Protein 7NBI (pdb70)

Foldseek 3Di:
DADQDQQADPCLVVLLVVLLVVVPDKDKDKFWDFFDPDLQLVLLVLLVRLLVVLVVVCVVGDPVNVVSSVSNNSRRVVSVVDQADDADPPIDIDIDIVNVSSVSNVSSCVSCRVPRRPDDNNVSSYIHGHD/DFCAPHFLADQDQLADPCLVVLLVVLLVPPPDFDKDKFWDFFDPDLQLVLLVLLVRLLVVLVVVCVPGDDVNNVSSVSNNSRRVSSVRYQQDDADPPIDMDMDTVSVSSVSNVVSCVSCRVPRNPDGCNVSSYIHGHD

InterPro domains:
  IPR004213 Flt3 ligand [PF02947] (29-159)
  IPR004213 Flt3 ligand [PTHR11032] (1-228)
  IPR009079 Four-helical cytokine-like, core [G3DSA:1.20.1250.10] (27-160)
  IPR009079 Four-helical cytokine-like, core [SSF47266] (27-160)

Nearest PDB structures (foldseek):
  7zv9-assembly5_I  TM=9.734E-01  e=4.617E-20  Homo sapiens
  3qs7-assembly1_A  TM=9.589E-01  e=4.361E-20  Homo sapiens
  1ete-assembly1_A  TM=9.484E-01  e=4.617E-20  Homo sapiens
  7qdp-assembly1_A  TM=9.410E-01  e=1.220E-19  Homo sapiens
  2z3q-assembly1_A  TM=5.182E-01  e=3.185E-01  Homo sapiens

Secondary structure (DSSP, 8-state):
---SS-SS-TTHHHHHHHHHHH-SS---EEEESSB---SHHHHHHHHHHHHHHHHHHHHHS-GGGHHHHHHHHHHHGGGGGS-PPPPPTT--EEEE-HHHHHHHHHHHHHHHTTTTTT---GGGSS--B--/--BSSS-S--SS-SS-TTHHHHHHHHHHH-SS--EEEEESSB---HHHHHHHHHHHHHHHHHHHHHHS-GGGHHHHHHHHHHHGGGGGB-PPPPPTT--EEEEEHHHHHHHHHHHHHHHTTTTTTS--GGGSS--B--

Structure (mmCIF, N/CA/C/O backbone):
data_7NBI
#
_entry.id   7NBI
#
_cell.length_a   28.300
_cell.length_b   43.490
_cell.length_c   46.360
_cell.angle_alpha   82.820
_cell.angle_beta   85.410
_cell.angle_gamma   85.100
#
_symmetry.space_group_name_H-M   'P 1'
#
loop_
_entity.id
_entity.type
_entity.pdbx_description
1 polymer 'Fms-related tyrosine kinase 3 ligand'
2 non-polymer 'SULFATE ION'
3 water water
#
loop_
_atom_site.group_PDB
_atom_site.id
_atom_site.type_symbol
_atom_site.label_atom_id
_atom_site.label_alt_id
_atom_site.label_comp_id
_atom_site.label_asym_id
_atom_site.label_entity_id
_atom_site.label_seq_id
_atom_site.pdbx_PDB_ins_code
_atom_site.Cartn_x
_atom_site.Cartn_y
_atom_site.Cartn_z
_atom_site.occupancy
_atom_site.B_iso_or_equiv
_atom_site.auth_seq_id
_atom_site.auth_comp_id
_atom_site.auth_asym_id
_atom_site.auth_atom_id
_atom_site.pdbx_PDB_model_num
ATOM 1 N N . CYS A 1 8 ? -6.74713 52.14867 75.83315 1.000 25.37748 4 CYS A N 1
ATOM 2 C CA . CYS A 1 8 ? -7.68252 51.99096 74.68087 1.000 28.97799 4 CYS A CA 1
ATOM 3 C C . CYS A 1 8 ? -9.06983 52.45086 75.09468 1.000 29.48712 4 CYS A C 1
ATOM 4 O O . CYS A 1 8 ? -9.86090 51.66000 75.54539 1.000 27.36638 4 CYS A O 1
ATOM 10 N N . SER A 1 9 ? -9.32884 53.75248 74.97282 1.000 26.18291 5 SER A N 1
ATOM 11 C CA . SER A 1 9 ? -10.59766 54.32682 75.38205 1.000 25.58789 5 SER A CA 1
ATOM 12 C C . SER A 1 9 ? -10.86122 55.56804 74.54336 1.000 36.36573 5 SER A C 1
ATOM 13 O O . SER A 1 9 ? -9.93684 56.15408 73.97382 1.000 34.50501 5 SER A O 1
ATOM 21 N N . PHE A 1 10 ? -12.12329 55.996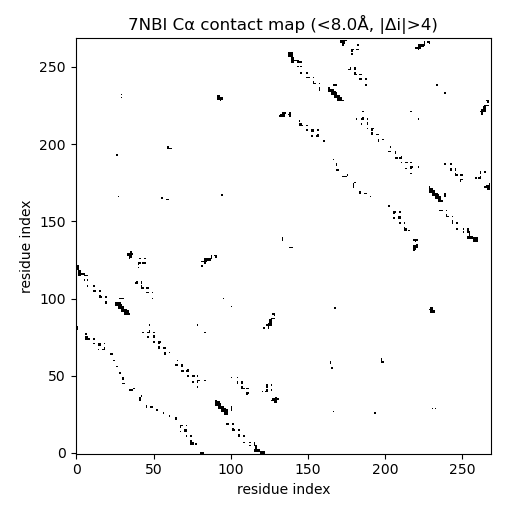07 74.51109 1.000 27.89703 6 PHE A N 1
ATOM 22 C CA . PHE A 1 10 ? -12.55794 57.00707 73.55776 1.000 31.73159 6 PHE A CA 1
ATOM 23 C C . PHE A 1 10 ? -13.33619 58.08516 74.28104 1.000 32.26659 6 PHE A C 1
ATOM 24 O O . PHE A 1 10 ? -14.20118 57.78137 75.11069 1.000 29.88068 6 PHE A O 1
ATOM 41 N N . GLN A 1 11 ? -12.99086 59.34506 73.99268 1.000 45.02534 7 GLN A N 1
ATOM 42 C CA . GLN A 1 11 ? -13.66522 60.48070 74.61641 1.000 46.31025 7 GLN A CA 1
ATOM 43 C C . GLN A 1 11 ? -14.98857 60.80687 73.93495 1.000 38.66833 7 GLN A C 1
ATOM 44 O O . GLN A 1 11 ? -15.92606 61.25928 74.59886 1.000 34.69143 7 GLN A O 1
ATOM 58 N N . HIS A 1 12 ? -15.06333 60.62925 72.61841 1.000 43.45348 8 HIS A N 1
ATOM 59 C CA . HIS A 1 12 ? -16.27715 60.81347 71.83346 1.000 45.16414 8 HIS A CA 1
ATOM 60 C C . HIS A 1 12 ? -16.58279 59.48479 71.16086 1.000 38.75929 8 HIS A C 1
ATOM 61 O O . HIS A 1 12 ? -15.66121 58.75199 70.80027 1.000 30.34721 8 HIS A O 1
ATOM 75 N N . SER A 1 13 ? -17.86514 59.19087 70.94834 1.000 35.05635 9 SER A N 1
ATOM 76 C CA . SER A 1 13 ? -18.23900 57.88521 70.38726 1.000 30.98837 9 SER A CA 1
ATOM 77 C C . SER A 1 13 ? -17.72476 57.77631 68.95823 1.000 30.87547 9 SER A C 1
ATOM 78 O O . SER A 1 13 ? -18.05974 58.62023 68.11495 1.000 31.24357 9 SER A O 1
ATOM 86 N N . PRO A 1 14 ? -16.91240 56.76913 68.64117 1.000 24.30695 10 PRO A N 1
ATOM 87 C CA . PRO A 1 14 ? -16.46808 56.57047 67.25677 1.000 22.41678 10 PRO A CA 1
ATOM 88 C C . PRO A 1 14 ? -17.44844 55.82772 66.37334 1.000 21.01339 10 PRO A C 1
ATOM 89 O O . PRO A 1 14 ? -17.16184 55.66570 65.18111 1.000 25.33029 10 PRO A O 1
ATOM 100 N N . ILE A 1 15 ? -18.59862 55.43108 66.89961 1.000 21.97263 11 ILE A N 1
ATOM 101 C CA . ILE A 1 15 ? -19.61711 54.69897 66.15087 1.000 24.17804 11 ILE A CA 1
ATOM 102 C C . ILE A 1 15 ? -20.81706 55.61132 65.95766 1.000 20.24468 11 ILE A C 1
ATOM 103 O O . ILE A 1 15 ? -21.42924 56.03195 66.94495 1.000 28.60096 11 ILE A O 1
ATOM 119 N N . SER A 1 16 ? -21.15257 55.90936 64.69922 1.000 25.59587 12 SER A N 1
ATOM 120 C CA . SER A 1 16 ? -22.25841 56.81471 64.41694 1.000 26.46623 12 SER A CA 1
ATOM 121 C C . SER A 1 16 ? -23.58951 56.06762 64.45866 1.000 35.22789 12 SER A C 1
ATOM 122 O O . SER A 1 16 ? -23.65045 54.83441 64.40225 1.000 33.00993 12 SER A O 1
ATOM 130 N N . SER A 1 17 ? -24.67155 56.84824 64.55318 1.000 32.25844 13 SER A N 1
ATOM 131 C CA . SER A 1 17 ? -26.00412 56.27901 64.76034 1.000 29.28239 13 SER A CA 1
ATOM 132 C C . SER A 1 17 ? -26.41845 55.36400 63.61422 1.000 20.15072 13 SER A C 1
ATOM 133 O O . SER A 1 17 ? -27.20233 54.43640 63.81076 1.000 37.02550 13 SER A O 1
ATOM 141 N N . ASP A 1 18 ? -25.89975 55.58959 62.42700 1.000 24.09548 14 ASP A N 1
ATOM 142 C CA . ASP A 1 18 ? -26.42756 54.96451 61.22385 1.000 29.02474 14 ASP A CA 1
ATOM 143 C C . ASP A 1 18 ? -25.49685 53.88650 60.67251 1.000 20.97415 14 ASP A C 1
ATOM 144 O O . ASP A 1 18 ? -25.52934 53.58869 59.46804 1.000 19.25602 14 ASP A O 1
ATOM 153 N N . PHE A 1 19 ? -24.67705 53.27320 61.54327 1.000 18.93351 15 PHE A N 1
ATOM 154 C CA . PHE A 1 19 ? -23.77003 52.22212 61.07066 1.000 14.27699 15 PHE A CA 1
ATOM 155 C C . PHE A 1 19 ? -24.51245 51.12375 60.32900 1.000 13.04658 15 PHE A C 1
ATOM 156 O O . PHE A 1 19 ? -23.99027 50.55874 59.35755 1.000 13.10070 15 PHE A O 1
ATOM 173 N N . ALA A 1 20 ? -25.69943 50.73930 60.81923 1.000 14.25057 16 ALA A N 1
ATOM 174 C CA . ALA A 1 20 ? -26.38405 49.60740 60.21945 1.000 15.52144 16 ALA A CA 1
ATOM 175 C C . ALA A 1 20 ? -26.83935 49.88872 58.79321 1.000 15.84000 16 ALA A C 1
ATOM 176 O O . ALA A 1 20 ? -26.69550 49.01841 57.93509 1.000 13.19300 16 ALA A O 1
ATOM 183 N N . VAL A 1 21 ? -27.31363 51.10088 58.50504 1.000 14.11762 17 VAL A N 1
ATOM 184 C CA . VAL A 1 21 ? -27.64764 51.47161 57.12633 1.000 12.58070 17 VAL A CA 1
ATOM 185 C C . VAL A 1 21 ? -26.41497 51.48169 56.22251 1.000 15.63809 17 VAL A C 1
ATOM 186 O O . VAL A 1 21 ? -26.50104 51.05831 55.06873 1.000 13.96142 17 VAL A O 1
ATOM 199 N N . LYS A 1 22 ? -25.25439 51.92971 56.71672 1.000 14.80441 18 LYS A N 1
ATOM 200 C CA . LYS A 1 22 ? -24.04583 51.94151 55.89254 1.000 14.13923 18 LYS A CA 1
ATOM 201 C C . LYS A 1 22 ? -23.57666 50.54289 55.56600 1.000 12.19933 18 LYS A C 1
ATOM 202 O O . LYS A 1 22 ? -23.15130 50.28294 54.44804 1.000 13.85456 18 LYS A O 1
ATOM 221 N N . ILE A 1 23 ? -23.58858 49.63966 56.55018 1.000 11.83883 19 ILE A N 1
ATOM 222 C CA . ILE A 1 23 ? -23.21065 48.26361 56.28518 1.000 10.72109 19 ILE A CA 1
ATOM 223 C C . ILE A 1 23 ? -24.18731 47.58754 55.32686 1.000 11.76915 19 ILE A C 1
ATOM 224 O O . ILE A 1 23 ? -23.77319 46.83054 54.44609 1.000 11.85883 19 ILE A O 1
ATOM 240 N N . ARG A 1 24 ? -25.50266 47.77587 55.52527 1.000 12.59153 20 ARG A N 1
ATOM 241 C CA . ARG A 1 24 ? -26.50587 47.19372 54.63608 1.000 16.60584 20 ARG A CA 1
ATOM 242 C C . ARG A 1 24 ? -26.30660 47.66281 53.20589 1.000 13.78731 20 ARG A C 1
ATOM 243 O O . ARG A 1 24 ? -26.47531 46.89502 52.24658 1.000 16.53050 20 ARG A O 1
ATOM 264 N N . GLU A 1 25 ? -25.96144 48.93495 53.03526 1.000 12.69239 21 GLU A N 1
ATOM 265 C CA . GLU A 1 25 ? -25.79736 49.43780 51.67503 1.000 15.20957 21 GLU A CA 1
ATOM 266 C C . GLU A 1 25 ? -24.65432 48.71459 50.97116 1.000 11.27942 21 GLU A C 1
ATOM 267 O O . GLU A 1 25 ? -24.79137 48.28915 49.81009 1.000 15.95415 21 GLU A O 1
ATOM 279 N N . LEU A 1 26 ? -23.52067 48.55592 51.66776 1.000 12.84092 22 LEU A N 1
ATOM 280 C CA . LEU A 1 26 ? -22.39088 47.83769 51.09293 1.000 9.25807 22 LEU A CA 1
ATOM 281 C C . LEU A 1 26 ? -22.78377 46.39714 50.77369 1.000 12.40102 22 LEU A C 1
ATOM 282 O O . LEU A 1 26 ? -22.46203 45.87077 49.70072 1.000 13.99519 22 LEU A O 1
ATOM 298 N N . SER A 1 27 ? -23.46738 45.73512 51.70382 1.000 11.58160 23 SER A N 1
ATOM 299 C CA . SER A 1 27 ? -23.79417 44.32551 51.49897 1.000 12.99839 23 SER A CA 1
ATOM 300 C C . SER A 1 27 ? -24.68496 44.11339 50.28586 1.000 19.12615 23 SER A C 1
ATOM 301 O O . SER A 1 27 ? -24.49210 43.17285 49.50002 1.000 22.66193 23 SER A O 1
ATOM 309 N N . ASP A 1 28 ? -25.64594 44.99764 50.11152 1.000 13.93829 24 ASP A N 1
ATOM 310 C CA . ASP A 1 28 ? -26.67610 44.81005 49.09875 1.000 19.08965 24 ASP A CA 1
ATOM 311 C C . ASP A 1 28 ? -26.15408 45.11510 47.69942 1.000 21.89510 24 ASP A C 1
ATOM 312 O O . ASP A 1 28 ? -26.59317 44.49714 46.71528 1.000 24.10933 24 ASP A O 1
ATOM 321 N N . TYR A 1 29 ? -25.20686 46.04038 47.58162 1.000 18.11526 25 TYR A N 1
ATOM 322 C CA . TYR A 1 29 ? -24.80114 46.53104 46.26688 1.000 18.90422 25 TYR A CA 1
ATOM 323 C C . TYR A 1 29 ? -23.36875 46.17584 45.92698 1.000 18.24906 25 TYR A C 1
ATOM 324 O O . TYR A 1 29 ? -22.89048 46.55261 44.85215 1.000 21.87262 25 TYR A O 1
ATOM 342 N N . LEU A 1 30 ? -22.75452 45.32354 46.74221 1.000 18.29178 26 LEU A N 1
ATOM 343 C CA . LEU A 1 30 ? -21.45212 44.73325 46.49406 1.000 20.91274 26 LEU A CA 1
ATOM 344 C C . LEU A 1 30 ? -21.42175 44.22686 45.07784 1.000 24.26929 26 LEU A C 1
ATOM 345 O O . LEU A 1 30 ? -22.21704 43.34830 44.72205 1.000 21.73060 26 LEU A O 1
ATOM 361 N N . ASP A 1 31 ? -20.51793 44.78184 44.26573 1.000 23.48582 27 ASP A N 1
ATOM 362 C CA . ASP A 1 31 ? -20.54276 44.48179 42.83931 1.000 26.64989 27 ASP A CA 1
ATOM 363 C C . ASP A 1 31 ? -19.89875 43.14569 42.53580 1.000 38.04117 27 ASP A C 1
ATOM 364 O O . ASP A 1 31 ? -20.24023 42.51061 41.53208 1.000 39.40871 27 ASP A O 1
ATOM 373 N N . GLN A 1 32 ? -18.98680 42.70355 43.39455 1.000 36.26555 28 GLN A N 1
ATOM 374 C CA . GLN A 1 32 ? -18.25967 41.46016 43.18614 1.000 38.90631 28 GLN A CA 1
ATOM 375 C C . GLN A 1 32 ? -17.89944 40.86770 44.54072 1.000 39.35289 28 GLN A C 1
ATOM 376 O O . GLN A 1 32 ? -17.32349 41.55902 45.39122 1.000 36.57110 28 GLN A O 1
ATOM 390 N N . ASP A 1 33 ? -18.26203 39.60598 44.75114 1.000 40.20541 29 ASP A N 1
ATOM 391 C CA . ASP A 1 33 ? -17.88581 38.95002 45.98684 1.000 27.23855 29 ASP A CA 1
ATOM 392 C C . ASP A 1 33 ? -16.44130 38.46463 45.89379 1.000 31.55860 29 ASP A C 1
ATOM 393 O O . ASP A 1 33 ? -15.91275 38.20453 44.82175 1.000 34.48914 29 ASP A O 1
ATOM 402 N N . TYR A 1 34 ? -15.78955 38.41147 47.01054 1.000 28.81429 30 TYR A N 1
ATOM 403 C CA . TYR A 1 34 ? -14.37567 38.04709 47.14299 1.000 19.82393 30 TYR A CA 1
ATOM 404 C C . TYR A 1 34 ? -14.27256 37.29153 48.47308 1.000 18.11881 30 TYR A C 1
ATOM 405 O O . TYR A 1 34 ? -14.77911 37.79355 49.42367 1.000 17.85299 30 TYR A O 1
ATOM 423 N N . PRO A 1 35 ? -13.77636 36.10715 48.61594 1.000 17.56237 31 PRO A N 1
ATOM 424 C CA . PRO A 1 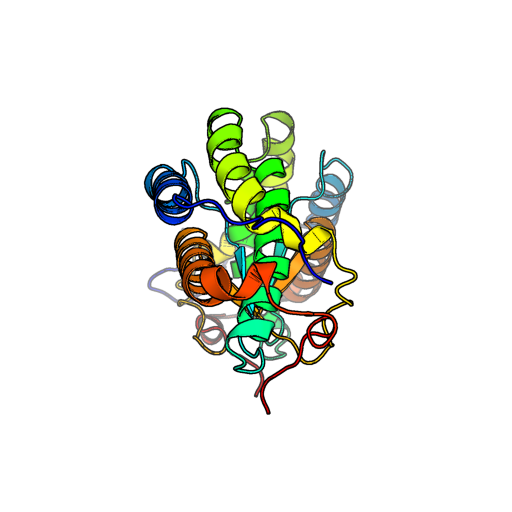35 ? -13.79829 35.38295 49.87408 1.000 15.33151 31 PRO A CA 1
ATOM 425 C C . PRO A 1 35 ? -13.06792 36.13559 50.90866 1.000 13.26288 31 PRO A C 1
ATOM 426 O O . PRO A 1 35 ? -11.98768 36.64776 50.66727 1.000 14.36388 31 PRO A O 1
ATOM 437 N N . VAL A 1 36 ? -13.61133 36.07143 52.13395 1.000 12.84157 32 VAL A N 1
ATOM 438 C CA . VAL A 1 36 ? -12.96692 36.64213 53.30188 1.000 11.01010 32 VAL A CA 1
ATOM 439 C C . VAL A 1 36 ? -12.93493 35.56738 54.40888 1.000 12.82580 32 VAL A C 1
ATOM 440 O O . VAL A 1 36 ? -13.34858 34.40513 54.21509 1.000 11.96974 32 VAL A O 1
ATOM 453 N N . THR A 1 37 ? -12.36872 35.94309 55.57325 1.000 9.66778 33 THR A N 1
ATOM 454 C CA . THR A 1 37 ? -12.35378 35.02845 56.70593 1.000 10.41290 33 THR A CA 1
ATOM 455 C C . THR A 1 37 ? -13.00388 35.69229 57.91071 1.000 11.48414 33 THR A C 1
ATOM 456 O O . THR A 1 37 ? -13.14658 36.90336 57.98013 1.000 12.20967 33 THR A O 1
ATOM 467 N N . VAL A 1 38 ? -13.46459 34.85480 58.82993 1.000 12.80421 34 VAL A N 1
ATOM 468 C CA . VAL A 1 38 ? -13.90612 35.24176 60.16776 1.000 10.34699 34 VAL A CA 1
ATOM 469 C C . VAL A 1 38 ? -13.32049 34.22019 61.12966 1.000 15.04204 34 VAL A C 1
ATOM 470 O O . VAL A 1 38 ? -13.06958 33.07509 60.74800 1.000 12.05309 34 VAL A O 1
ATOM 483 N N . ALA A 1 39 ? -13.10758 34.62256 62.38500 1.000 12.52167 35 ALA A N 1
ATOM 484 C CA . ALA A 1 39 ? -12.53555 33.69851 63.37020 1.000 11.28598 35 ALA A CA 1
ATOM 485 C C . ALA A 1 39 ? -13.58345 32.66535 63.79926 1.000 14.21169 35 ALA A C 1
ATOM 486 O O . ALA A 1 39 ? -14.78634 32.98659 63.96232 1.000 13.34069 35 ALA A O 1
ATOM 493 N N . SER A 1 40 ? -13.11044 31.41030 63.97797 1.000 12.62003 36 SER A N 1
ATOM 494 C CA . SER A 1 40 ? -13.98082 30.29992 64.34487 1.000 12.54709 36 SER A CA 1
ATOM 495 C C . SER A 1 40 ? -13.96797 29.99176 65.82353 1.000 12.10044 36 SER A C 1
ATOM 496 O O . SER A 1 40 ? -14.97538 29.47186 66.33751 1.000 15.25938 36 SER A O 1
ATOM 504 N N . ASN A 1 41 ? -12.91084 30.40047 66.52529 1.000 13.91060 37 ASN A N 1
ATOM 505 C CA . ASN A 1 41 ? -12.77725 30.00302 67.93422 1.000 14.36508 37 ASN A CA 1
ATOM 506 C C . ASN A 1 41 ? -12.33167 31.13866 68.86227 1.000 13.24079 37 ASN A C 1
ATOM 507 O O . ASN A 1 41 ? -11.58971 30.92675 69.83292 1.000 14.42943 37 ASN A O 1
ATOM 518 N N . LEU A 1 42 ? -12.85308 32.33599 68.63727 1.000 13.87805 38 LEU A N 1
ATOM 519 C CA . LEU A 1 42 ? -12.63814 33.40934 69.60830 1.000 14.21890 38 LEU A CA 1
ATOM 520 C C . LEU A 1 42 ? -13.39452 33.12303 70.90583 1.000 14.32217 38 LEU A C 1
ATOM 521 O O . LEU A 1 42 ? -14.50849 32.57872 70.89201 1.000 13.56096 38 LEU A O 1
ATOM 537 N N . GLN A 1 43 ? -12.75866 33.46366 72.03450 1.000 14.80333 39 GLN A N 1
ATOM 538 C CA . GLN A 1 43 ? -13.42508 33.42647 73.32319 1.000 14.82523 39 GLN A CA 1
ATOM 539 C C . GLN A 1 43 ? -14.70202 34.24889 73.27117 1.000 12.44189 39 GLN A C 1
ATOM 540 O O . GLN A 1 43 ? -14.73975 35.30550 72.65721 1.000 13.24093 39 GLN A O 1
ATOM 554 N N . ASP A 1 44 ? -15.76181 33.74153 73.90251 1.000 14.38445 40 ASP A N 1
ATOM 555 C CA . ASP A 1 44 ? -17.08851 34.33505 73.76105 1.000 20.24727 40 ASP A CA 1
ATOM 556 C C . ASP A 1 44 ? -17.31396 35.40650 74.81921 1.000 22.38369 40 ASP A C 1
ATOM 557 O O . ASP A 1 44 ? -18.11226 35.26824 75.73552 1.000 19.94684 40 ASP A O 1
ATOM 566 N N . GLU A 1 45 ? -16.59163 36.50517 74.63932 1.000 15.98171 41 GLU A N 1
ATOM 567 C CA . GLU A 1 45 ? -16.78818 37.72983 75.38737 1.000 16.05459 41 GLU A CA 1
ATOM 568 C C . GLU A 1 45 ? -17.58192 38.64218 74.49870 1.000 14.35769 41 GLU A C 1
ATOM 569 O O . GLU A 1 45 ? -17.27688 38.77414 73.31886 1.000 15.86496 41 GLU A O 1
ATOM 581 N N . GLU A 1 46 ? -18.62757 39.24773 75.04903 1.000 11.02779 42 GLU A N 1
ATOM 582 C CA . GLU A 1 46 ? -19.46781 40.14163 74.26187 1.000 13.55298 42 GLU A CA 1
ATOM 583 C C . GLU A 1 46 ? -18.73857 41.39421 73.81267 1.000 14.54486 42 GLU A C 1
ATOM 584 O O . GLU A 1 46 ? -18.79626 41.78686 72.63371 1.000 16.90397 42 GLU A O 1
ATOM 596 N N . LEU A 1 47 ? -18.06795 42.04435 74.74146 1.000 10.70950 43 LEU A N 1
ATOM 597 C CA . LEU A 1 47 ? -17.49122 43.35283 74.47030 1.000 15.56825 43 LEU A CA 1
ATOM 598 C C . LEU A 1 47 ? -16.06731 43.20999 73.92889 1.000 11.32963 43 LEU A C 1
ATOM 599 O O . LEU A 1 47 ? -15.77998 43.65635 72.80417 1.000 11.63769 43 LEU A O 1
ATOM 615 N N . CYS A 1 48 ? -15.18249 42.49955 74.65354 1.000 12.15283 44 CYS A N 1
ATOM 616 C CA . CYS A 1 48 ? -13.85061 42.29450 74.06798 1.000 13.50685 44 CYS A CA 1
ATOM 617 C C . CYS A 1 48 ? -13.94848 41.54824 72.76950 1.000 10.30960 44 CYS A C 1
ATOM 618 O O . CYS A 1 48 ? -13.16650 41.81103 71.83737 1.000 11.16481 44 CYS A O 1
ATOM 625 N N . GLY A 1 49 ? -14.87673 40.57901 72.71677 1.000 9.82308 45 GLY A N 1
ATOM 626 C CA . GLY A 1 49 ? -15.06872 39.76593 71.52920 1.000 11.37230 45 GLY A CA 1
ATOM 627 C C . GLY A 1 49 ? -15.54857 40.60209 70.36855 1.000 13.98488 45 GLY A C 1
ATOM 628 O O . GLY A 1 49 ? -15.14364 40.38164 69.22731 1.000 12.03686 45 GLY A O 1
ATOM 632 N N . GLY A 1 50 ? -16.37313 41.61472 70.65342 1.000 12.46111 46 GLY A N 1
ATOM 633 C CA . GLY A 1 50 ? -16.81675 42.47574 69.57797 1.000 14.40020 46 GLY A CA 1
ATOM 634 C C . GLY A 1 50 ? -15.64031 43.23049 69.01881 1.000 11.77260 46 GLY A C 1
ATOM 635 O O . GLY A 1 50 ? -15.49964 43.37286 67.80062 1.000 12.44697 46 GLY A O 1
ATOM 639 N N . LEU A 1 51 ? -14.77656 43.71733 69.91595 1.000 11.91980 47 LEU A N 1
ATOM 640 C CA . LEU A 1 51 ? -13.61823 44.47942 69.46956 1.000 9.19880 47 LEU A CA 1
ATOM 641 C C . LEU A 1 51 ? -12.69200 43.60465 68.64804 1.000 7.75596 47 LEU A C 1
ATOM 642 O O . LEU A 1 51 ? -12.19217 44.05698 67.60906 1.000 10.41597 47 LEU A O 1
ATOM 658 N N . TRP A 1 52 ? -12.46257 42.35070 69.09183 1.000 10.53143 48 TRP A N 1
ATOM 659 C CA . TRP A 1 52 ? -11.57772 41.42991 68.38001 1.000 8.19778 48 TRP A CA 1
ATOM 660 C C . TRP A 1 52 ? -12.11195 41.17629 66.97967 1.000 9.74758 48 TRP A C 1
ATOM 661 O O . TRP A 1 52 ? -11.34070 41.18978 66.00195 1.000 10.32282 48 TRP A O 1
ATOM 682 N N . ARG A 1 53 ? -13.43660 40.95094 66.86317 1.000 7.36852 49 ARG A N 1
ATOM 683 C CA . ARG A 1 53 ? -14.02471 40.73735 65.54733 1.000 7.27462 49 ARG A CA 1
ATOM 684 C C . ARG A 1 53 ? -13.92058 41.97922 64.68290 1.000 10.94591 49 ARG A C 1
ATOM 685 O O . ARG A 1 53 ? -13.65643 41.85796 63.47985 1.000 10.07119 49 ARG A O 1
ATOM 706 N N . LEU A 1 54 ? -14.10097 43.17487 65.24212 1.000 8.01437 50 LEU A N 1
ATOM 707 C CA . LEU A 1 54 ? -13.89761 44.39862 64.47011 1.000 8.61030 50 LEU A CA 1
ATOM 708 C C . LEU A 1 54 ? -12.44158 44.63300 64.05837 1.000 7.60776 50 LEU A C 1
ATOM 709 O O . LEU A 1 54 ? -12.22714 45.15498 62.97440 1.000 9.03646 50 LEU A O 1
ATOM 725 N N . VAL A 1 55 ? -11.43339 44.33501 64.89034 1.000 9.26116 51 VAL A N 1
ATOM 726 C CA . VAL A 1 55 ? -10.02830 44.44258 64.45142 1.000 7.52336 51 VAL A CA 1
ATOM 727 C C . VAL A 1 55 ? -9.81662 43.62924 63.18880 1.000 9.25697 51 VAL A C 1
ATOM 728 O O . VAL A 1 55 ? -9.24691 44.10237 62.19225 1.000 11.35468 51 VAL A O 1
ATOM 741 N N . LEU A 1 56 ? -10.28322 42.35330 63.23156 1.000 7.64318 52 LEU A N 1
ATOM 742 C CA . LEU A 1 56 ? -10.13721 41.46933 62.07773 1.000 9.80023 52 LEU A CA 1
ATOM 743 C C . LEU A 1 56 ? -10.96130 41.97631 60.88621 1.000 11.23856 52 LEU A C 1
ATOM 744 O O . LEU A 1 56 ? -10.46036 41.97346 59.75325 1.000 10.78514 52 LEU A O 1
ATOM 760 N N . ALA A 1 57 ? -12.21727 42.43211 61.10277 1.000 9.21789 53 ALA A N 1
ATOM 761 C CA . ALA A 1 57 ? -13.03173 42.96279 59.99323 1.000 10.69657 53 ALA A CA 1
ATOM 762 C C . ALA A 1 57 ? -12.41533 44.21967 59.37826 1.000 7.54179 53 ALA A C 1
ATOM 763 O O . ALA A 1 57 ? -12.46979 44.42566 58.16760 1.000 9.26938 53 ALA A O 1
ATOM 770 N N . GLN A 1 58 ? -11.85653 45.09684 60.20514 1.000 7.48885 54 GLN A N 1
ATOM 771 C CA . GLN A 1 58 ? -11.29867 46.35082 59.70077 1.000 9.79318 54 GLN A CA 1
ATOM 772 C C . GLN A 1 58 ? -10.08296 46.09462 58.80783 1.000 10.25748 54 GLN A C 1
ATOM 773 O O . GLN A 1 58 ? -9.95112 46.71803 57.74126 1.000 10.15825 54 GLN A O 1
ATOM 787 N N . ARG A 1 59 ? -9.30342 45.05728 59.11732 1.000 8.52710 55 ARG A N 1
ATOM 788 C CA . ARG A 1 59 ? -8.20101 44.70867 58.21522 1.000 13.88086 55 ARG A CA 1
ATOM 789 C C . ARG A 1 59 ? -8.77327 44.20051 56.87992 1.000 13.45264 55 ARG A 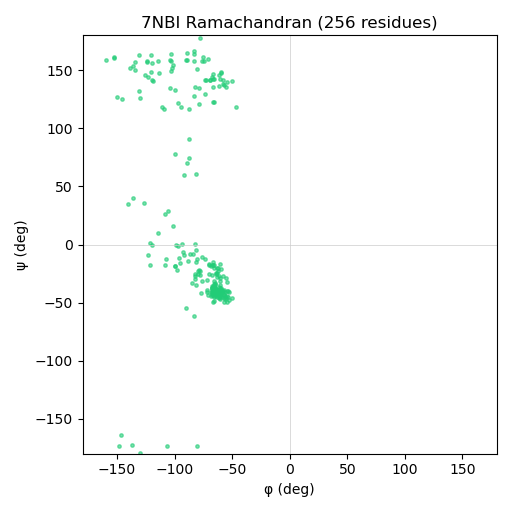C 1
ATOM 790 O O . ARG A 1 59 ? -8.26927 44.51547 55.79167 1.000 13.78300 55 ARG A O 1
ATOM 811 N N . TRP A 1 60 ? -9.88965 43.45604 56.92074 1.000 9.02854 56 TRP A N 1
ATOM 812 C CA . TRP A 1 60 ? -10.49837 43.02123 55.65609 1.000 9.30445 56 TRP A CA 1
ATOM 813 C C . TRP A 1 60 ? -11.04150 44.19791 54.83408 1.000 10.56917 56 TRP A C 1
ATOM 814 O O . TRP A 1 60 ? -11.00554 44.18196 53.58729 1.000 12.89691 56 TRP A O 1
ATOM 835 N N . MET A 1 61 ? -11.59978 45.21744 55.50365 1.000 9.90816 57 MET A N 1
ATOM 836 C CA . MET A 1 61 ? -12.09564 46.36854 54.74470 1.000 11.09870 57 MET A CA 1
ATOM 837 C C . MET A 1 61 ? -10.97737 47.00129 53.96835 1.000 13.98002 57 MET A C 1
ATOM 838 O O . MET A 1 61 ? -11.15290 47.33063 52.79212 1.000 13.59621 57 MET A O 1
ATOM 852 N N . GLU A 1 62 ? -9.80199 47.12358 54.59694 1.000 11.10339 58 GLU A N 1
ATOM 853 C CA . GLU A 1 62 ? -8.65558 47.69098 53.90727 1.000 12.69456 58 GLU A CA 1
ATOM 854 C C . GLU A 1 62 ? -8.17899 46.76483 52.79116 1.000 14.16716 58 GLU A C 1
ATOM 855 O O . GLU A 1 62 ? -7.91170 47.21139 51.66822 1.000 15.32569 58 GLU A O 1
ATOM 867 N N . ARG A 1 63 ? -8.14601 45.46283 53.03565 1.000 12.24122 59 ARG A N 1
ATOM 868 C CA . ARG A 1 63 ? -7.77667 44.54881 51.94551 1.000 12.85699 59 ARG A CA 1
ATOM 869 C C . ARG A 1 63 ? -8.73831 44.64207 50.75225 1.000 11.46520 59 ARG A C 1
ATOM 870 O O . ARG A 1 63 ? -8.32237 44.60449 49.58713 1.000 12.65109 59 ARG A O 1
ATOM 891 N N . LEU A 1 64 ? -10.03524 44.71910 51.01875 1.000 11.04795 60 LEU A N 1
ATOM 892 C CA . LEU A 1 64 ? -11.00277 44.73377 49.93393 1.000 9.25168 60 LEU A CA 1
ATOM 893 C C . LEU A 1 64 ? -10.85000 45.99975 49.07806 1.000 7.79526 60 LEU A C 1
ATOM 894 O O . LEU A 1 64 ? -11.10921 45.96011 47.88250 1.000 10.65283 60 LEU A O 1
ATOM 910 N N . LYS A 1 65 ? -10.47467 47.13190 49.66641 1.000 10.32116 61 LYS A N 1
ATOM 911 C CA . LYS A 1 65 ? -10.19504 48.33185 48.86665 1.000 13.02768 61 LYS A CA 1
ATOM 912 C C . LYS A 1 65 ? -9.13270 48.04711 47.80229 1.000 11.18241 61 LYS A C 1
ATOM 913 O O . LYS A 1 65 ? -9.20204 48.62559 46.70078 1.000 10.96340 61 LYS A O 1
ATOM 932 N N . THR A 1 66 ? -8.20708 47.08761 48.07164 1.000 12.32389 62 THR A N 1
ATOM 933 C CA . THR A 1 66 ? -7.12214 46.85037 47.12182 1.000 16.03491 62 THR A CA 1
ATOM 934 C C . THR A 1 66 ? -7.55255 45.91154 45.98460 1.000 17.98206 62 THR A C 1
ATOM 935 O O . THR A 1 66 ? -6.83838 45.80131 44.97893 1.000 21.29627 62 THR A O 1
ATOM 946 N N . VAL A 1 67 ? -8.74163 45.30691 46.06110 1.000 11.09073 63 VAL A N 1
ATOM 947 C CA . VAL A 1 67 ? -9.24393 44.42490 45.01238 1.000 12.78739 63 VAL A CA 1
ATOM 948 C C . VAL A 1 67 ? -10.58922 44.84733 44.44280 1.000 24.09627 63 VAL A C 1
ATOM 949 O O . VAL A 1 67 ? -11.00910 44.29204 43.42106 1.000 26.51438 63 VAL A O 1
ATOM 962 N N . ALA A 1 68 ? -11.26997 45.81282 45.03118 1.000 18.56498 64 ALA A N 1
ATOM 963 C CA . ALA A 1 68 ? -12.56916 46.22792 44.54915 1.000 17.00313 64 ALA A CA 1
ATOM 964 C C . ALA A 1 68 ? -12.37783 47.33103 43.51314 1.000 16.34249 64 ALA A C 1
ATOM 965 O O . ALA A 1 68 ? -11.33924 48.01045 43.43902 1.000 23.90623 64 ALA A O 1
ATOM 972 N N . GLY A 1 69 ? -13.38502 47.50865 42.68868 1.000 24.70920 65 GLY A N 1
ATOM 973 C CA . GLY A 1 69 ? -13.25221 48.51825 41.66272 1.000 20.71040 65 GLY A CA 1
ATOM 974 C C . GLY A 1 69 ? -13.46498 49.91646 42.21561 1.000 17.58846 65 GLY A C 1
ATOM 975 O O . GLY A 1 69 ? -13.79569 50.12231 43.37728 1.000 17.59657 65 GLY A O 1
ATOM 979 N N . SER A 1 70 ? -1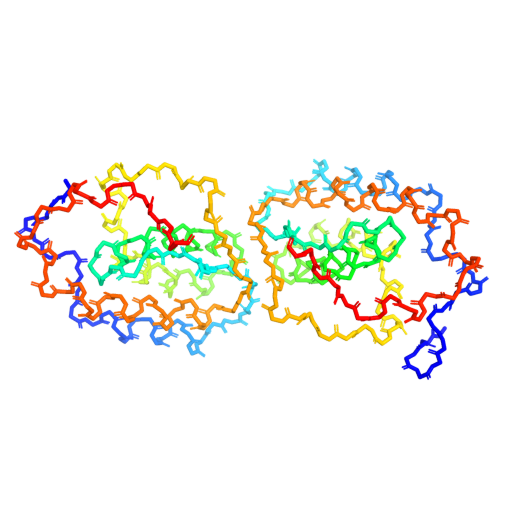3.30213 50.88569 41.33434 1.000 14.65419 66 SER A N 1
ATOM 980 C CA . SER A 1 70 ? -13.55071 52.27861 41.67568 1.000 12.91158 66 SER A CA 1
ATOM 981 C C . SER A 1 70 ? -14.91677 52.49042 42.33753 1.000 11.49319 66 SER A C 1
ATOM 982 O O . SER A 1 70 ? -15.01668 53.24322 43.32510 1.000 14.84579 66 SER A O 1
ATOM 990 N N . LYS A 1 71 ? -15.98684 51.89740 41.78394 1.000 11.79325 67 LYS A N 1
ATOM 991 C CA . LYS A 1 71 ? -17.34468 52.20322 42.23877 1.000 14.14347 67 LYS A CA 1
ATOM 992 C C . LYS A 1 71 ? -17.59977 51.72550 43.64866 1.000 13.70214 67 LYS A C 1
ATOM 993 O O . LYS A 1 71 ? -18.55926 52.17318 44.24962 1.000 14.98158 67 LYS A O 1
ATOM 1012 N N . MET A 1 72 ? -16.77082 50.85938 44.20408 1.000 11.41709 68 MET A N 1
ATOM 1013 C CA . MET A 1 72 ? -17.05187 50.30989 45.51694 1.000 10.17736 68 MET A CA 1
ATOM 1014 C C . MET A 1 72 ? -16.33212 51.07351 46.59353 1.000 8.00560 68 MET A C 1
ATOM 1015 O O . MET A 1 72 ? -16.60093 50.83380 47.75644 1.000 9.69005 68 MET A O 1
ATOM 1029 N N . GLN A 1 73 ? -15.39392 51.95285 46.23635 1.000 11.16414 69 GLN A N 1
ATOM 1030 C CA . GLN A 1 73 ? -14.51547 52.54180 47.24510 1.000 8.53205 69 GLN A CA 1
ATOM 1031 C C . GLN A 1 73 ? -15.28778 53.36629 48.25706 1.000 9.29095 69 GLN A C 1
ATOM 1032 O O . GLN A 1 73 ? -15.02568 53.30303 49.46390 1.000 10.01439 69 GLN A O 1
ATOM 1046 N N . GLY A 1 74 ? -16.27119 54.12002 47.78960 1.000 9.65201 70 GLY A N 1
ATOM 1047 C CA . GLY A 1 74 ? -17.05687 54.90914 48.72913 1.000 11.89855 70 GLY A CA 1
ATOM 1048 C C . GLY A 1 74 ? -17.84483 54.04640 49.70920 1.000 10.91160 70 GLY A C 1
ATOM 1049 O O . GLY A 1 74 ? -17.83236 54.29208 50.92747 1.000 12.19072 70 GLY A O 1
ATOM 1053 N N . LEU A 1 75 ? -18.47710 52.97928 49.20233 1.000 10.30763 71 LEU A N 1
ATOM 1054 C CA . LEU A 1 75 ? -19.24329 52.07137 50.05537 1.000 10.19857 71 LEU A CA 1
ATOM 1055 C C . LEU A 1 75 ? -18.34736 51.39678 51.08891 1.000 10.10386 71 LEU A C 1
ATOM 1056 O O . LEU A 1 75 ? -18.72329 51.25387 52.25092 1.000 12.12462 71 LEU A O 1
ATOM 1072 N N . LEU A 1 76 ? -17.17515 50.93987 50.66096 1.000 8.30515 72 LEU A N 1
ATOM 1073 C CA . LEU A 1 76 ? -16.22336 50.27420 51.55197 1.000 10.73762 72 LEU A CA 1
ATOM 1074 C C . LEU A 1 76 ? -15.70488 51.24957 52.59510 1.000 8.93814 72 LEU A C 1
ATOM 1075 O O . LEU A 1 76 ? -15.65847 50.93233 53.79197 1.000 13.23800 72 LEU A O 1
ATOM 1091 N N . GLU A 1 77 ? -15.33729 52.45960 52.15496 1.000 8.61074 73 GLU A N 1
ATOM 1092 C CA . GLU A 1 77 ? -14.82926 53.42553 53.11508 1.000 12.09780 73 GLU A CA 1
ATOM 1093 C C . GLU A 1 77 ? -15.88093 53.83993 54.13032 1.000 14.18062 73 GLU A C 1
ATOM 1094 O O . GLU A 1 77 ? -15.53839 54.14036 55.28630 1.000 13.21932 73 GLU A O 1
ATOM 1106 N N . ARG A 1 78 ? -17.15275 53.91548 53.73111 1.000 9.50924 74 ARG A N 1
ATOM 1107 C CA . ARG A 1 78 ? -18.19319 54.26197 54.69693 1.000 13.28057 74 ARG A CA 1
ATOM 1108 C C . ARG A 1 78 ? -18.26398 53.24948 55.82947 1.000 10.40796 74 ARG A C 1
ATOM 1109 O O . ARG A 1 78 ? -18.52725 53.61779 56.98568 1.000 15.49277 74 ARG A O 1
ATOM 1130 N N . VAL A 1 79 ? -18.01975 51.97667 55.53452 1.000 11.78133 75 VAL A N 1
ATOM 1131 C CA . VAL A 1 79 ? -17.97654 50.99192 56.60296 1.000 8.25135 75 VAL A CA 1
ATOM 1132 C C . VAL A 1 79 ? -16.66243 51.09029 57.35615 1.000 11.36182 75 VAL A C 1
ATOM 1133 O O . VAL A 1 79 ? -16.60719 50.99197 58.58771 1.000 12.76037 75 VAL A O 1
ATOM 1146 N N . ASN A 1 80 ? -15.56502 51.25753 56.63690 1.000 11.34537 76 ASN A N 1
ATOM 1147 C CA . ASN A 1 80 ? -14.29341 51.41326 57.31964 1.000 10.59226 76 ASN A CA 1
ATOM 1148 C C . ASN A 1 80 ? -14.36670 52.52932 58.37404 1.000 11.58868 76 ASN A C 1
ATOM 1149 O O . ASN A 1 80 ? -13.88854 52.35937 59.50863 1.000 14.36243 76 ASN A O 1
ATOM 1160 N N . THR A 1 81 ? -15.02451 53.64523 58.06315 1.000 11.40437 77 THR A N 1
ATOM 1161 C CA . THR A 1 81 ? -15.06127 54.73913 59.03207 1.000 13.79546 77 THR A CA 1
ATOM 1162 C C . THR A 1 81 ? -15.79529 54.38192 60.31003 1.000 17.02982 77 THR A C 1
ATOM 1163 O O . THR A 1 81 ? -15.55829 55.02157 61.34885 1.000 17.15652 77 THR A O 1
ATOM 1174 N N . GLU A 1 82 ? -16.70694 53.41073 60.25081 1.000 13.20143 78 GLU A N 1
ATOM 1175 C CA . GLU A 1 82 ? -17.48373 53.05400 61.41645 1.000 11.79581 78 GLU A CA 1
ATOM 1176 C C . GLU A 1 82 ? -16.70298 52.18126 62.35480 1.000 13.66117 78 GLU A C 1
ATOM 1177 O O . GLU A 1 82 ? -17.06491 52.08957 63.53270 1.000 17.45175 78 GLU A O 1
ATOM 1189 N N . ILE A 1 83 ? -15.68209 51.48713 61.85386 1.000 10.44024 79 ILE A N 1
ATOM 1190 C CA . ILE A 1 83 ? -14.93360 50.53373 62.65657 1.000 11.22969 79 ILE A CA 1
ATOM 1191 C C . ILE A 1 83 ? -13.44600 50.88746 62.73409 1.000 13.11456 79 ILE A C 1
ATOM 1192 O O . ILE A 1 83 ? -12.69787 50.18539 63.40711 1.000 12.79105 79 ILE A O 1
ATOM 1208 N N . HIS A 1 84 ? -13.00050 52.00215 62.10821 1.000 9.49077 80 HIS A N 1
ATOM 1209 C CA . HIS A 1 84 ? -11.57231 52.31297 62.04017 1.000 15.20120 80 HI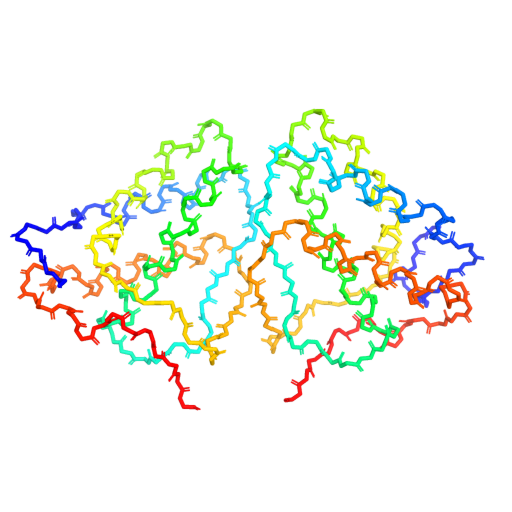S A CA 1
ATOM 1210 C C . HIS A 1 84 ? -11.02084 52.63387 63.41900 1.000 14.56415 80 HIS A C 1
ATOM 1211 O O . HIS A 1 84 ? -9.79923 52.60442 63.61333 1.000 15.44328 80 HIS A O 1
ATOM 1225 N N . PHE A 1 85 ? -11.89632 52.94077 64.38061 1.000 13.07246 81 PHE A N 1
ATOM 1226 C CA . PHE A 1 85 ? -11.40619 53.31059 65.70360 1.000 15.52723 81 PHE A CA 1
ATOM 1227 C C . PHE A 1 85 ? -10.57132 52.22718 66.36133 1.000 14.32376 81 PHE A C 1
ATOM 1228 O O . PHE A 1 85 ? -9.79698 52.57052 67.25564 1.000 16.93991 81 PHE A O 1
ATOM 1245 N N . VAL A 1 86 ? -10.69158 50.95307 65.96073 1.000 11.24444 82 VAL A N 1
ATOM 1246 C CA . VAL A 1 86 ? -9.86637 49.92540 66.58118 1.000 12.11882 82 VAL A CA 1
ATOM 1247 C C . VAL A 1 86 ? -8.39060 50.10935 66.26782 1.000 24.56327 82 VAL A C 1
ATOM 1248 O O . VAL A 1 86 ? -7.54942 49.63970 67.04395 1.000 18.12306 82 VAL A O 1
ATOM 1261 N N . THR A 1 87 ? -8.04753 50.88894 65.22871 1.000 17.08519 83 THR A N 1
ATOM 1262 C CA . THR A 1 87 ? -6.64581 51.03560 64.87056 1.000 20.24872 83 THR A CA 1
ATOM 1263 C C . THR A 1 87 ? -5.94167 51.96214 65.82703 1.000 25.59834 83 THR A C 1
ATOM 1264 O O . THR A 1 87 ? -4.70645 52.07861 65.75770 1.000 26.62851 83 THR A O 1
ATOM 1275 N N . LYS A 1 88 ? -6.70838 52.65393 66.66933 1.000 18.22691 84 LYS A N 1
ATOM 1276 C CA . LYS A 1 88 ? -6.10480 53.58501 67.61766 1.000 20.64231 84 LYS A CA 1
ATOM 1277 C C . LYS A 1 88 ? -5.56279 52.88971 68.86237 1.000 26.58955 84 LYS A C 1
ATOM 1278 O O . LYS A 1 88 ? -4.81293 53.50272 69.63323 1.000 26.72360 84 LYS A O 1
ATOM 1297 N N . CYS A 1 89 ? -5.95710 51.64323 69.09650 1.000 17.26042 85 CYS A N 1
ATOM 1298 C CA . CYS A 1 89 ? -5.51749 50.83589 70.22174 1.000 19.11178 85 CYS A CA 1
ATOM 1299 C C . CYS A 1 89 ? -4.45035 49.84343 69.80285 1.000 18.32144 85 CYS A C 1
ATOM 1300 O O . CYS A 1 89 ? -4.46220 49.35367 68.68197 1.000 18.66167 85 CYS A O 1
ATOM 1307 N N . ALA A 1 90 ? -3.62448 49.43804 70.75544 1.000 14.93000 86 ALA A N 1
ATOM 1308 C CA . ALA A 1 90 ? -2.45643 48.62260 70.45785 1.000 19.75867 86 ALA A CA 1
ATOM 1309 C C . ALA A 1 90 ? -2.83854 47.15783 70.57294 1.000 16.34494 86 ALA A C 1
ATOM 1310 O O . ALA A 1 90 ? -2.24877 46.40922 71.36265 1.000 16.99928 86 ALA A O 1
ATOM 1317 N N . PHE A 1 91 ? -3.81370 46.75034 69.75818 1.000 13.61056 87 PHE A N 1
ATOM 1318 C CA . PHE A 1 91 ? -4.14995 45.34111 69.69711 1.000 11.66419 87 PHE A CA 1
ATOM 1319 C C . PHE A 1 91 ? -2.92335 44.51623 69.32256 1.000 16.22098 87 PHE A C 1
ATOM 1320 O O . PHE A 1 91 ? -2.19233 44.83505 68.37881 1.000 18.70962 87 PHE A O 1
ATOM 1337 N N . GLN A 1 92 ? -2.75571 43.40015 69.99570 1.000 12.36429 88 GLN A N 1
ATOM 1338 C CA . GLN A 1 92 ? -1.58714 42.54082 69.83596 1.000 20.37669 88 GLN A CA 1
ATOM 1339 C C . GLN A 1 92 ? -1.82132 41.48725 68.75731 1.000 22.67994 88 GLN A C 1
ATOM 1340 O O . GLN A 1 92 ? -2.96583 41.15190 68.38462 1.000 16.88266 88 GLN A O 1
ATOM 1354 N N . PRO A 1 93 ? -0.74726 40.93725 68.21697 1.000 23.65326 89 PRO A N 1
ATOM 1355 C CA . PRO A 1 93 ? -0.90449 39.90810 67.17302 1.000 21.59470 89 PRO A CA 1
ATOM 1356 C C . PRO A 1 93 ? -1.71930 38.72216 67.66123 1.000 18.68025 89 PRO A C 1
ATOM 1357 O O . PRO A 1 93 ? -1.56771 38.29797 68.80976 1.000 18.80455 89 PRO A O 1
ATOM 1368 N N . PRO A 1 94 ? -2.57875 38.14731 66.81595 1.000 20.02590 90 PRO A N 1
ATOM 1369 C CA . PRO A 1 94 ? -3.42503 37.05691 67.27376 1.000 19.66170 90 PRO A CA 1
ATOM 1370 C C . PRO A 1 94 ? -2.60725 35.88749 67.76741 1.000 22.25169 90 PRO A C 1
ATOM 1371 O O . PRO A 1 94 ? -1.52026 35.57774 67.22467 1.000 23.77054 90 PRO A O 1
ATOM 1382 N N . PRO A 1 95 ? -3.11054 35.16491 68.76518 1.000 20.23642 91 PRO A N 1
ATOM 1383 C CA . PRO A 1 95 ? -2.40947 33.97401 69.25197 1.000 20.85273 91 PRO A CA 1
ATOM 1384 C C . PRO A 1 95 ? -2.47027 32.81391 68.24199 1.000 22.33266 91 PRO A C 1
ATOM 1385 O O . PRO A 1 95 ? -3.36901 32.69954 67.39265 1.000 18.66852 91 PRO A O 1
ATOM 1396 N N . SER A 1 96 ? -1.53255 31.87605 68.40225 1.000 20.50342 92 SER A N 1
ATOM 1397 C CA . SER A 1 96 ? -1.47850 30.76718 67.44684 1.000 21.76639 92 SER A CA 1
ATOM 1398 C C . SER A 1 96 ? -2.73890 29.89029 67.47330 1.000 21.00901 92 SER A C 1
ATOM 1399 O O . SER A 1 96 ? -3.04722 29.21640 66.47090 1.000 20.98364 92 SER A O 1
ATOM 1407 N N . CYS A 1 97 ? -3.42663 29.82039 68.62731 1.000 18.28194 93 CYS A N 1
ATOM 1408 C CA . CYS A 1 97 ? -4.63329 29.02931 68.75588 1.000 23.50065 93 CYS A CA 1
ATOM 1409 C C . CYS A 1 97 ? -5.74698 29.51593 67.83961 1.000 18.97582 93 CYS A C 1
ATOM 1410 O O . CYS A 1 97 ? -6.64834 28.74266 67.54754 1.000 15.79883 93 CYS A O 1
ATOM 1417 N N . LEU A 1 98 ? -5.70915 30.75941 67.36523 1.000 14.47397 94 LEU A N 1
ATOM 1418 C CA . LEU A 1 98 ? -6.86356 31.33245 66.66029 1.000 14.90753 94 LEU A CA 1
ATOM 1419 C C . LEU A 1 98 ? -6.98970 30.72393 65.27574 1.000 11.88591 94 LEU A C 1
ATOM 1420 O O . LEU A 1 98 ? -6.01843 30.67758 64.51871 1.000 17.26369 94 LEU A O 1
ATOM 1436 N N . ARG A 1 99 ? -8.18467 30.25207 64.95041 1.000 14.51744 95 ARG A N 1
ATOM 1437 C CA . ARG A 1 99 ? -8.50015 29.61319 63.68063 1.000 14.05523 95 ARG A CA 1
ATOM 1438 C C . ARG A 1 99 ? -9.61013 30.38995 62.96790 1.000 13.97122 95 ARG A C 1
ATOM 1439 O O . ARG A 1 99 ? -10.34387 31.17078 63.57354 1.000 11.50169 95 ARG A O 1
ATOM 1460 N N . PHE A 1 100 ? -9.74057 30.13534 61.67110 1.000 12.23351 96 PHE A N 1
ATOM 1461 C CA . PHE A 1 100 ? -10.62653 30.89954 60.79864 1.000 12.59002 96 PHE A CA 1
ATOM 1462 C C . PHE A 1 100 ? -11.36881 30.02108 59.81604 1.000 14.61174 96 PHE A C 1
ATOM 1463 O O . PHE A 1 100 ? -10.92011 28.93228 59.45078 1.000 14.59603 96 PHE A O 1
ATOM 1480 N N . VAL A 1 101 ? -12.53065 30.49202 59.43446 1.000 12.80913 97 VAL A N 1
ATOM 1481 C CA . VAL A 1 101 ? -13.31992 29.87537 58.38169 1.000 11.76435 97 VAL A CA 1
ATOM 1482 C C . VAL A 1 101 ? -13.37039 30.85763 57.22282 1.000 14.76180 97 VAL A C 1
ATOM 1483 O O . VAL A 1 101 ? -13.25962 32.07168 57.42163 1.000 14.33916 97 VAL A O 1
ATOM 1496 N N . GLN A 1 102 ? -13.42908 30.32488 55.99243 1.000 14.21463 98 GLN A N 1
ATOM 1497 C CA . GLN A 1 102 ? -13.66406 31.15397 54.81116 1.000 12.32607 98 GLN A CA 1
ATOM 1498 C C . GLN A 1 102 ? -15.15332 31.39931 54.69098 1.000 13.62821 98 GLN A C 1
ATOM 1499 O O . GLN A 1 102 ? -15.96168 30.48988 54.86786 1.000 18.64671 98 GLN A O 1
ATOM 1513 N N . THR A 1 103 ? -15.52146 32.63850 54.41086 1.000 12.59674 99 THR A N 1
ATOM 1514 C CA . THR A 1 103 ? -16.92363 32.99143 54.25535 1.000 16.08840 99 THR A CA 1
ATOM 1515 C C . THR A 1 103 ? -17.05507 34.12934 53.23291 1.000 12.84794 99 THR A C 1
ATOM 1516 O O . THR A 1 103 ? -16.12104 34.49883 52.51876 1.000 15.00987 99 THR A O 1
ATOM 1527 N N . ASN A 1 104 ? -18.24535 34.63268 53.10258 1.000 17.93195 100 ASN A N 1
ATOM 1528 C CA . ASN A 1 104 ? -18.51142 35.66380 52.12445 1.000 16.73547 100 ASN A CA 1
ATOM 1529 C C . ASN A 1 104 ? -18.60077 37.01115 52.79946 1.000 13.42444 100 ASN A C 1
ATOM 1530 O O . ASN A 1 104 ? -18.81171 37.11468 54.00638 1.000 14.71349 100 ASN A O 1
ATOM 1541 N N . ILE A 1 105 ? -18.50123 38.05952 51.98923 1.000 13.62771 101 ILE A N 1
ATOM 1542 C CA . ILE A 1 105 ? -18.49561 39.40633 52.56127 1.000 12.76487 101 ILE A CA 1
ATOM 1543 C C . ILE A 1 105 ? -19.78202 39.71003 53.30060 1.000 17.17482 101 ILE A C 1
ATOM 1544 O O . ILE A 1 105 ? -19.76936 40.36173 54.35515 1.000 15.52918 101 ILE A O 1
ATOM 1560 N N . SER A 1 106 ? -20.90067 39.21089 52.78990 1.000 14.54910 102 SER A N 1
ATOM 1561 C CA . SER A 1 106 ? -22.18512 39.44382 53.43014 1.000 13.33286 102 SER A CA 1
ATOM 1562 C C . SER A 1 106 ? -22.16948 38.94695 54.86695 1.000 13.64454 102 SER A C 1
ATOM 1563 O O . SER A 1 106 ? -22.68224 39.60938 55.77397 1.000 14.12542 102 SER A O 1
ATOM 1571 N N . ARG A 1 107 ? -21.59968 37.76968 55.09261 1.000 14.15307 103 ARG A N 1
ATOM 1572 C CA . ARG A 1 107 ? -21.55971 37.23698 56.44840 1.000 13.27546 103 ARG A CA 1
ATOM 1573 C C . ARG A 1 107 ? -20.64371 38.06383 57.34341 1.000 11.67742 103 ARG A C 1
ATOM 1574 O O . ARG A 1 107 ? -20.96341 38.29664 58.51312 1.000 12.67767 103 ARG A O 1
ATOM 1595 N N . LEU A 1 108 ? -19.46014 38.42007 56.84099 1.000 12.83054 104 LEU A N 1
ATOM 1596 C CA . LEU A 1 108 ? -18.55911 39.31290 57.56216 1.000 10.73811 104 LEU A CA 1
ATOM 1597 C C . LEU A 1 108 ? -19.26165 40.60605 57.94331 1.000 9.90165 104 LEU A C 1
ATOM 1598 O O . LEU A 1 108 ? -19.14528 41.07198 59.08209 1.000 10.17511 104 LEU A O 1
ATOM 1614 N N . LEU A 1 109 ? -20.02735 41.18176 57.00789 1.000 10.84953 105 LEU A N 1
ATOM 1615 C CA . LEU A 1 109 ? -20.72409 42.44816 57.27654 1.000 8.69207 105 LEU A CA 1
ATOM 1616 C C . LEU A 1 109 ? -21.84924 42.26287 58.32197 1.000 11.81341 105 LEU A C 1
ATOM 1617 O O . LEU A 1 109 ? -22.05766 43.11431 59.20186 1.000 10.72594 105 LEU A O 1
ATOM 1633 N N . GLN A 1 110 ? -22.60333 41.16818 58.24634 1.000 11.65429 106 GLN A N 1
ATOM 1634 C CA . GLN A 1 110 ? -23.62174 40.94005 59.26351 1.000 14.22337 106 GLN A CA 1
ATOM 1635 C C . GLN A 1 110 ? -22.98008 40.81022 60.63099 1.000 11.39998 106 GLN A C 1
ATOM 1636 O O . GLN A 1 110 ? -23.38473 41.47374 61.58365 1.000 15.68199 106 GLN A O 1
ATOM 1650 N N . GLU A 1 111 ? -21.89753 40.04381 60.72368 1.000 10.60312 107 GLU A N 1
ATOM 1651 C CA . GLU A 1 111 ? -21.17671 39.94847 61.99551 1.000 9.53307 107 GLU A CA 1
ATOM 1652 C C . GLU A 1 111 ? -20.72162 41.30983 62.50533 1.000 14.07334 107 GLU A C 1
ATOM 1653 O O . GLU A 1 111 ? -20.83599 41.59892 63.71157 1.000 12.09413 107 GLU A O 1
ATOM 1665 N N . THR A 1 112 ? -20.20074 42.15350 61.59769 1.000 11.76780 108 THR A N 1
ATOM 1666 C CA . THR A 1 112 ? -19.71745 43.47558 61.96968 1.000 10.11279 108 THR A CA 1
ATOM 1667 C C . THR A 1 112 ? -20.83970 44.31581 62.53522 1.000 10.42081 108 THR A C 1
ATOM 1668 O O . THR A 1 112 ? -20.66983 44.95732 63.56220 1.000 12.56513 108 THR A O 1
ATOM 1679 N N . SER A 1 113 ? -21.99099 44.31440 61.87822 1.000 12.73519 109 SER A N 1
ATOM 1680 C CA . SER A 1 113 ? -23.11749 45.09128 62.35596 1.000 10.78656 109 SER A CA 1
ATOM 1681 C C . SER A 1 113 ? -23.52216 44.62095 63.75335 1.000 11.34914 109 SER A C 1
ATOM 1682 O O . SER A 1 113 ? -23.76106 45.43471 64.64894 1.000 13.93064 109 SER A O 1
ATOM 1690 N N . GLU A 1 114 ? -23.49563 43.30863 63.97114 1.000 10.66361 110 GLU A N 1
ATOM 1691 C CA . GLU A 1 114 ? -23.88744 42.77763 65.26928 1.000 17.22889 110 GLU A CA 1
ATOM 1692 C C . GLU A 1 114 ? -22.92594 43.20233 66.38302 1.000 16.01539 110 GLU A C 1
ATOM 1693 O O . GLU A 1 114 ? -23.35725 43.48759 67.51660 1.000 18.87838 110 GLU A O 1
ATOM 1705 N N . GLN A 1 115 ? -21.62188 43.28520 66.07854 1.000 13.54390 111 GLN A N 1
ATOM 1706 C CA . GLN A 1 115 ? -20.68576 43.74799 67.08364 1.000 14.26344 111 GLN A CA 1
ATOM 1707 C C . GLN A 1 115 ? -20.94617 45.21118 67.41237 1.000 15.29920 111 GLN A C 1
ATOM 1708 O O . GLN A 1 115 ? -20.79033 45.64330 68.56134 1.000 13.98445 111 GLN A O 1
ATOM 1722 N N . LEU A 1 116 ? -21.24641 46.02100 66.39813 1.000 12.10813 112 LEU A N 1
ATOM 1723 C CA . LEU A 1 116 ? -21.44144 47.42442 66.67706 1.000 10.57712 112 LEU A CA 1
ATOM 1724 C C . LEU A 1 116 ? -22.69404 47.66075 67.53008 1.000 11.60894 112 LEU A C 1
ATOM 1725 O O . LEU A 1 116 ? -22.69176 48.54962 68.37802 1.000 13.12247 112 LEU A O 1
ATOM 1741 N N . VAL A 1 117 ? -23.75190 46.88078 67.33268 1.000 13.92573 113 VAL A N 1
ATOM 1742 C CA . VAL A 1 117 ? -24.94606 47.03060 68.17657 1.000 13.13681 113 VAL A CA 1
ATOM 1743 C C . VAL A 1 117 ? -24.58777 46.75437 69.62890 1.000 15.76071 113 VAL A C 1
ATOM 1744 O O . VAL A 1 117 ? -24.96066 47.49188 70.55179 1.000 18.51830 113 VAL A O 1
ATOM 1757 N N . ALA A 1 118 ? -23.79884 45.71413 69.84405 1.000 16.60811 114 ALA A N 1
ATOM 1758 C CA . ALA A 1 118 ? -23.35056 45.37609 71.20121 1.000 19.62816 114 ALA A CA 1
ATOM 1759 C C . ALA A 1 118 ? -22.45583 46.43436 71.83880 1.000 19.15640 114 ALA A C 1
ATOM 1760 O O . ALA A 1 118 ? -22.57049 46.71286 73.05104 1.000 20.34078 114 ALA A O 1
ATOM 1767 N N . LEU A 1 119 ? -21.53677 46.98605 71.07002 1.000 14.95412 115 LEU A N 1
ATOM 1768 C CA . LEU A 1 119 ? -20.53401 47.90622 71.57604 1.000 16.51326 115 LEU A CA 1
ATOM 1769 C C . LEU A 1 119 ? -20.99649 49.35881 71.71396 1.000 21.33417 115 LEU A C 1
ATOM 1770 O O . LEU A 1 119 ? -20.35973 50.13336 72.45711 1.000 21.24027 115 LEU A O 1
ATOM 1786 N N . LYS A 1 120 ? -21.98546 49.78320 70.93557 1.000 17.40168 116 LYS A N 1
ATOM 1787 C CA . LYS A 1 120 ? -22.26972 51.21767 70.86432 1.000 18.90439 116 LYS A CA 1
ATOM 1788 C C . LYS A 1 120 ? -22.54991 51.87589 72.22236 1.000 18.06800 116 LYS A C 1
ATOM 1789 O O . LYS A 1 120 ? -21.99479 52.95641 72.49817 1.000 22.25297 116 LYS A O 1
ATOM 1808 N N . PRO A 1 121 ? -23.33426 51.29851 73.10814 1.000 24.36339 117 PRO A N 1
ATOM 1809 C CA . PRO A 1 121 ? -23.52934 51.94269 74.41522 1.000 33.19132 117 PRO A CA 1
ATOM 1810 C C . PRO A 1 121 ? -22.32014 51.92456 75.31051 1.000 32.52744 117 PRO A C 1
ATOM 1811 O O . PRO A 1 121 ? -22.28114 52.70546 76.27982 1.000 31.63539 117 PRO A O 1
ATOM 1822 N N . TRP A 1 122 ? -21.33214 51.07404 75.01973 1.000 18.63991 118 TRP A N 1
ATOM 1823 C CA . TRP A 1 122 ? -20.19150 50.92807 75.89322 1.000 17.38589 118 TRP A CA 1
ATOM 1824 C C . TRP A 1 122 ? -18.95581 51.68825 75.45261 1.000 19.74264 118 TRP A C 1
ATOM 1825 O O . TRP A 1 122 ? -18.07000 51.89160 76.28259 1.000 20.05685 118 TRP A O 1
ATOM 1846 N N . ILE A 1 123 ? -18.87925 52.09497 74.18142 1.000 18.38129 119 ILE A N 1
ATOM 1847 C CA . ILE A 1 123 ? -17.62180 52.48470 73.56695 1.000 20.64269 119 ILE A CA 1
ATOM 1848 C C . ILE A 1 123 ? -17.00799 53.73184 74.15952 1.000 24.71712 119 ILE A C 1
ATOM 1849 O O . ILE A 1 123 ? -15.78091 53.83949 74.18144 1.000 23.28352 119 ILE A O 1
ATOM 1865 N N . THR A 1 124 ? -17.79928 54.69179 74.65804 1.000 28.11293 120 THR A N 1
ATOM 1866 C CA . THR A 1 124 ? -17.18487 55.90599 75.20528 1.000 19.93959 120 THR A CA 1
ATOM 1867 C C . THR A 1 124 ? -16.99338 55.84854 76.70336 1.000 33.23882 120 THR A C 1
ATOM 1868 O O . THR A 1 124 ? -16.22847 56.63491 77.27618 1.000 38.70459 120 THR A O 1
ATOM 1879 N N . ARG A 1 125 ? -17.65318 54.93376 77.34308 1.000 23.80303 121 ARG A N 1
ATOM 1880 C CA . ARG A 1 125 ? -17.53213 54.78641 78.77364 1.000 46.62794 121 ARG A CA 1
ATOM 1881 C C . ARG A 1 125 ? -16.35784 53.94561 79.20123 1.000 47.51768 121 ARG A C 1
ATOM 1882 O O . ARG A 1 125 ? -15.83662 54.18789 80.29142 1.000 58.26872 121 ARG A O 1
ATOM 1903 N N . GLN A 1 126 ? -15.95066 52.92462 78.45625 1.000 37.88258 122 GLN A N 1
ATOM 1904 C CA . GLN A 1 126 ? -15.06798 51.92213 79.04773 1.000 23.76508 122 GLN A CA 1
ATOM 1905 C C . GLN A 1 126 ? -13.59536 52.04551 78.64133 1.000 29.01305 122 GLN A C 1
ATOM 1906 O O . GLN A 1 126 ? -13.25918 52.46627 77.53432 1.000 26.74775 122 GLN A O 1
ATOM 1920 N N . ASN A 1 127 ? -12.72656 51.64421 79.57041 1.000 18.49420 123 ASN A N 1
ATOM 1921 C CA . ASN A 1 127 ? -11.33199 51.31904 79.28822 1.000 16.94759 123 ASN A CA 1
ATOM 1922 C C . ASN A 1 127 ? -11.34412 49.92218 78.68828 1.000 19.33986 123 ASN A C 1
ATOM 1923 O O . ASN A 1 127 ? -11.83369 48.99273 79.34052 1.000 23.61593 123 ASN A O 1
ATOM 1934 N N . PHE A 1 128 ? -10.83360 49.77650 77.45753 1.000 16.33789 124 PHE A N 1
ATOM 1935 C CA . PHE A 1 128 ? -10.78837 48.47438 76.80376 1.000 15.59103 124 PHE A CA 1
ATOM 1936 C C . PHE A 1 128 ? -9.37602 47.91547 76.69249 1.000 15.36487 124 PHE A C 1
ATOM 1937 O O . PHE A 1 128 ? -9.15317 46.99286 75.92902 1.000 12.39547 124 PHE A O 1
ATOM 1954 N N A SER A 1 129 ? -8.42609 48.43559 77.47033 0.565 15.09457 125 SER A N 1
ATOM 1955 N N B SER A 1 129 ? -8.43119 48.43632 77.47620 0.435 15.12000 125 SER A N 1
ATOM 1956 C CA A SER A 1 129 ? -7.06968 47.88080 77.46489 0.565 15.25199 125 SER A CA 1
ATOM 1957 C CA B SER A 1 129 ? -7.07217 47.89161 77.48553 0.435 15.23926 125 SER A CA 1
ATOM 1958 C C A SER A 1 129 ? -7.06574 46.38540 77.76742 0.565 13.31559 125 SER A C 1
ATOM 1959 C C B SER A 1 129 ? -7.05885 46.39583 77.78390 0.435 13.32451 125 SER A C 1
ATOM 1960 O O A SER A 1 129 ? -6.20066 45.65570 77.27077 0.565 11.10279 125 SER A O 1
ATOM 1961 O O B SER A 1 129 ? -6.17921 45.67695 77.29815 0.435 11.08377 125 SER A O 1
ATOM 1976 N N . ARG A 1 130 ? -8.03084 45.90432 78.55806 1.000 12.77580 126 ARG A N 1
ATOM 1977 C CA . ARG A 1 130 ? -8.12888 44.46908 78.86572 1.000 10.66217 126 ARG A CA 1
ATOM 1978 C C . ARG A 1 130 ? -8.38695 43.58446 77.64517 1.000 15.03949 126 ARG A C 1
ATOM 1979 O O . ARG A 1 130 ? -8.18616 42.34823 77.71088 1.000 14.21310 126 ARG A O 1
ATOM 2001 N N . CYS A 1 131 ? -8.71690 44.20163 76.50951 1.000 10.81976 127 CYS A N 1
ATOM 2002 C CA . CYS A 1 131 ? -9.07754 43.48917 75.29346 1.000 10.31871 127 CYS A CA 1
ATOM 2003 C C . CYS A 1 131 ? -7.89880 43.39895 74.30981 1.000 8.97586 127 CYS A C 1
ATOM 2004 O O . CYS A 1 131 ? -8.07336 42.84552 73.21359 1.000 11.75153 127 CYS A O 1
ATOM 2011 N N . LEU A 1 132 ? -6.71528 43.94759 74.62245 1.000 9.87247 128 LEU A N 1
ATOM 2012 C CA . LEU A 1 132 ? -5.72516 44.09561 73.54903 1.000 11.98087 128 LEU A CA 1
ATOM 2013 C C . LEU A 1 132 ? -5.21278 42.74208 73.06683 1.000 11.49714 128 LEU A C 1
ATOM 2014 O O . LEU A 1 132 ? -4.81553 42.60891 71.91575 1.000 11.66633 128 LEU A O 1
ATOM 2030 N N . GLU A 1 133 ? -5.24555 41.73635 73.89956 1.000 10.40339 129 GLU A N 1
ATOM 2031 C CA . GLU A 1 133 ? -4.87708 40.38080 73.50366 1.000 10.79839 129 GLU A CA 1
ATOM 2032 C C . GLU A 1 133 ? -6.14805 39.61300 73.17807 1.000 11.20467 129 GLU A C 1
ATOM 2033 O O . GLU A 1 133 ? -6.99696 39.39047 74.07614 1.000 15.18752 129 GLU A O 1
ATOM 2045 N N . LEU A 1 134 ? -6.20136 39.11664 71.92244 1.000 9.93339 130 LEU A N 1
ATOM 2046 C CA . LEU A 1 134 ? -7.25042 38.21186 71.47964 1.000 14.10029 130 LEU A CA 1
ATOM 2047 C C . LEU A 1 134 ? -7.08820 36.88371 72.20540 1.000 14.88231 130 LEU A C 1
ATOM 2048 O O . LEU A 1 134 ? -5.97706 36.47170 72.55381 1.000 15.27660 130 LEU A O 1
ATOM 2064 N N . GLN A 1 135 ? -8.22453 36.27520 72.52043 1.000 11.21166 131 GLN A N 1
ATOM 2065 C CA . GLN A 1 135 ? -8.30729 35.03988 73.29564 1.000 15.76803 131 GLN A CA 1
ATOM 2066 C C . GLN A 1 135 ? -9.09054 33.98406 72.55811 1.000 16.08963 131 GLN A C 1
ATOM 2067 O O . GLN A 1 135 ? -10.05391 34.31126 71.88580 1.000 13.53751 131 GLN A O 1
ATOM 2081 N N . CYS A 1 136 ? -8.72557 32.70296 72.70791 1.000 19.13863 132 CYS A N 1
ATOM 2082 C CA . CYS A 1 136 ? -9.45082 31.61456 72.04654 1.000 17.29287 132 CYS A CA 1
ATOM 2083 C C . CYS A 1 136 ? -10.35190 30.87050 73.02740 1.000 14.46702 132 CYS A C 1
ATOM 2084 O O . CYS A 1 136 ? -10.08887 30.80357 74.23091 1.000 18.78431 132 CYS A O 1
ATOM 2091 N N . GLN A 1 137 ? -11.35980 30.20620 72.48257 1.000 19.37662 133 GLN A N 1
ATOM 2092 C CA . GLN A 1 137 ? -12.24011 29.38380 73.30808 1.000 25.36570 133 GLN A CA 1
ATOM 2093 C C . GLN A 1 137 ? -11.53206 28.10378 73.71273 1.000 21.16976 133 GLN A C 1
ATOM 2094 O O . GLN A 1 137 ? -10.58745 27.68710 73.05109 1.000 27.45526 133 GLN A O 1
ATOM 2108 N N . PRO A 1 138 ? -11.97664 27.45191 74.80567 1.000 31.67339 134 PRO A N 1
ATOM 2109 C CA . PRO A 1 138 ? -11.25564 26.30557 75.38728 1.000 40.80957 134 PRO A CA 1
ATOM 2110 C C . PRO A 1 138 ? -10.92118 25.20650 74.37610 1.000 44.96968 134 PRO A C 1
ATOM 2111 O O . PRO A 1 138 ? -9.77204 24.74981 74.27938 1.000 50.64390 134 PRO A O 1
ATOM 2123 N N . GLY B 1 1 ? -12.52991 15.71722 27.78219 1.000 59.60117 -3 GLY B N 1
ATOM 2124 C CA . GLY B 1 1 ? -13.92990 16.04326 28.18679 1.000 56.33825 -3 GLY B CA 1
ATOM 2125 C C . GLY B 1 1 ? -14.09115 16.01415 29.69721 1.000 51.26557 -3 GLY B C 1
ATOM 2126 O O . GLY B 1 1 ? -13.11061 15.84128 30.41925 1.000 40.03602 -3 GLY B O 1
ATOM 2132 N N . SER B 1 2 ? -15.32726 16.16831 30.16709 1.000 43.47791 -2 SER B N 1
ATOM 2133 C CA . SER B 1 2 ? -15.57513 16.20879 31.59483 1.000 37.38108 -2 SER B CA 1
ATOM 2134 C C . SER B 1 2 ? -15.47706 14.80774 32.18878 1.000 31.25116 -2 SER B C 1
ATOM 2135 O O . SER B 1 2 ? -15.53999 13.79299 31.48870 1.000 30.48199 -2 SER B O 1
ATOM 2143 N N . HIS B 1 3 ? -15.29434 14.76441 33.50356 1.000 22.25817 -1 HIS B N 1
ATOM 2144 C CA . HIS B 1 3 ? -15.30308 13.51046 34.25904 1.000 20.21607 -1 HIS B CA 1
ATOM 2145 C C . HIS B 1 3 ? -16.29356 13.58812 35.41179 1.000 23.63945 -1 HIS B C 1
ATOM 2146 O O . HIS B 1 3 ? -16.07575 13.00265 36.46939 1.000 22.36194 -1 HIS B O 1
ATOM 2160 N N . MET B 1 4 ? -17.40192 14.27721 35.19647 1.000 24.74346 0 MET B N 1
ATOM 2161 C CA . MET B 1 4 ? -18.31695 14.64949 36.27155 1.000 27.31175 0 MET B CA 1
ATOM 2162 C C . MET B 1 4 ? -19.19962 13.49296 36.70693 1.000 28.62601 0 MET B C 1
ATOM 2163 O O . MET B 1 4 ? -19.69702 13.48374 37.83781 1.000 24.92200 0 MET B O 1
ATOM 2177 N N . THR B 1 5 ? -19.46452 12.53928 35.82288 1.000 30.53564 1 THR B N 1
ATOM 2178 C CA . THR B 1 5 ? -20.30070 11.41437 36.19351 1.000 31.26511 1 THR B CA 1
ATOM 2179 C C . THR B 1 5 ? -19.52077 10.13548 36.34126 1.000 37.44799 1 THR B C 1
ATOM 2180 O O . THR B 1 5 ? -20.01137 9.20864 36.99482 1.000 45.08439 1 THR B O 1
ATOM 2191 N N . GLN B 1 6 ? -18.31820 10.09132 35.79147 1.000 29.34218 2 GLN B N 1
ATOM 2192 C CA . GLN B 1 6 ? -17.46832 8.92997 35.80746 1.000 45.18252 2 GLN B CA 1
ATOM 2193 C C . GLN B 1 6 ? -16.32962 9.12016 36.78219 1.000 37.55011 2 GLN B C 1
ATOM 2194 O O . GLN B 1 6 ? -16.26844 10.12326 37.51093 1.000 30.59532 2 GLN B O 1
ATOM 2208 N N . ASP B 1 7 ? -15.40647 8.15884 36.76684 1.000 26.46680 3 ASP B N 1
ATOM 2209 C CA . ASP B 1 7 ? -14.22716 8.24635 37.61413 1.000 25.09811 3 ASP B CA 1
ATOM 2210 C C . ASP B 1 7 ? -13.40681 9.49089 37.31534 1.000 25.29157 3 ASP B C 1
ATOM 2211 O O . ASP B 1 7 ? -13.32673 9.95636 36.17936 1.000 24.37051 3 ASP B O 1
ATOM 2220 N N . CYS B 1 8 ? -12.76352 10.01285 38.35694 1.000 17.72552 4 CYS B N 1
ATOM 2221 C CA . CYS B 1 8 ? -11.89040 11.17679 38.23441 1.000 17.00088 4 CYS B CA 1
ATOM 2222 C C . CYS B 1 8 ? -10.52811 10.63457 37.88470 1.000 16.10184 4 CYS B C 1
ATOM 2223 O O . CYS B 1 8 ? -9.75471 10.29244 38.75673 1.000 16.67534 4 CYS B O 1
ATOM 2230 N N . SER B 1 9 ? -10.25718 10.51006 36.59140 1.000 17.89807 5 SER B N 1
ATOM 2231 C CA . SER B 1 9 ? -8.97088 10.02364 36.10519 1.000 17.87371 5 SER B CA 1
ATOM 2232 C C . SER B 1 9 ? -8.75239 10.63041 34.73379 1.000 20.82561 5 SER B C 1
ATOM 2233 O O . SER B 1 9 ? -9.70144 11.04330 34.06290 1.000 22.62292 5 SER B O 1
ATOM 2241 N N . PHE B 1 10 ? -7.49717 10.63999 34.30226 1.000 17.18288 6 PHE B N 1
ATOM 2242 C CA . PHE B 1 10 ? -7.06929 11.41594 33.14391 1.000 20.89858 6 PHE B CA 1
ATOM 2243 C C . PHE B 1 10 ? -6.25861 10.55809 32.17109 1.000 24.03981 6 PHE B C 1
ATOM 2244 O O . PHE B 1 10 ? -5.29420 9.89006 32.56854 1.000 25.73640 6 PHE B O 1
ATOM 2261 N N . GLN B 1 11 ? -6.68015 10.54197 30.89946 1.000 24.61065 7 GLN B N 1
ATOM 2262 C CA . GLN B 1 11 ? -5.94079 9.74306 29.92615 1.000 30.06250 7 GLN B CA 1
ATOM 2263 C C . GLN B 1 11 ? -4.71876 10.46752 29.39557 1.000 24.79373 7 GLN B C 1
ATOM 2264 O O . GLN B 1 11 ? -3.74275 9.81276 29.00272 1.000 33.51290 7 GLN B O 1
ATOM 2278 N N . HIS B 1 12 ? -4.76055 11.79740 29.34520 1.000 27.06665 8 HIS B N 1
ATOM 2279 C CA . HIS B 1 12 ? -3.63246 12.60868 28.90550 1.000 27.77080 8 HIS B CA 1
ATOM 2280 C C . HIS B 1 12 ? -3.22839 13.53403 30.04618 1.000 32.75455 8 HIS B C 1
ATOM 2281 O O . HIS B 1 12 ? -4.08534 14.04079 30.77617 1.000 27.67400 8 HIS B O 1
ATOM 2295 N N . SER B 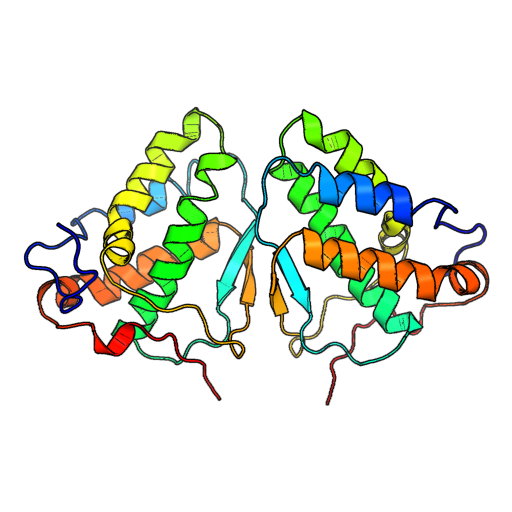1 13 ? -1.93141 13.74248 30.21592 1.000 22.54129 9 SER B N 1
ATOM 2296 C CA . SER B 1 13 ? -1.46502 14.48101 31.38735 1.000 26.93037 9 SER B CA 1
ATOM 2297 C C . SER B 1 13 ? -1.96834 15.91328 31.27198 1.000 25.50085 9 SER B C 1
ATOM 2298 O O . SER B 1 13 ? -1.66666 16.57553 30.27490 1.000 20.53467 9 SER B O 1
ATOM 2306 N N . PRO B 1 14 ? -2.72090 16.42608 32.24982 1.000 23.84691 10 PRO B N 1
ATOM 2307 C CA . PRO B 1 14 ? -3.11391 17.84819 32.24552 1.000 22.97161 10 PRO B CA 1
ATOM 2308 C C . PRO B 1 14 ? -2.06037 18.78914 32.76106 1.000 28.07502 10 PRO B C 1
ATOM 2309 O O . PRO B 1 14 ? -2.26104 20.00249 32.67441 1.000 28.05452 10 PRO B O 1
ATOM 2320 N N . ILE B 1 15 ? -0.94401 18.27024 33.24903 1.000 22.21980 11 ILE B N 1
ATOM 2321 C CA . ILE B 1 15 ? 0.13795 19.06315 33.81841 1.000 19.72758 11 ILE B CA 1
ATOM 2322 C C . ILE B 1 15 ? 1.31232 19.00143 32.85045 1.000 24.64567 11 ILE B C 1
ATOM 2323 O O . ILE B 1 15 ? 1.84462 17.91006 32.57491 1.000 26.62652 11 ILE B O 1
ATOM 2339 N N . SER B 1 16 ? 1.68322 20.15792 32.30515 1.000 26.09832 12 SER B N 1
ATOM 2340 C CA . SER B 1 16 ? 2.76811 20.21350 31.33147 1.000 27.02427 12 SER B CA 1
ATOM 2341 C C . SER B 1 16 ? 4.12326 20.27078 32.04383 1.000 30.44294 12 SER B C 1
ATOM 2342 O O . SER B 1 16 ? 4.21661 20.53205 33.24115 1.000 27.09068 12 SER B O 1
ATOM 2350 N N . SER B 1 17 ? 5.19775 20.04717 31.27498 1.000 27.43916 13 SER B N 1
ATOM 2351 C CA . SER B 1 17 ? 6.54877 20.01125 31.83748 1.000 33.24543 13 SER B CA 1
ATOM 2352 C C . SER B 1 17 ? 6.95170 21.32596 32.49574 1.000 32.66587 13 SER B C 1
ATOM 2353 O O . SER B 1 17 ? 7.76333 21.33285 33.42817 1.000 33.60996 13 SER B O 1
ATOM 2361 N N . ASP B 1 18 ? 6.41573 22.44389 32.02613 1.000 33.64555 14 ASP B N 1
ATOM 2362 C CA . ASP B 1 18 ? 6.91199 23.75508 32.41855 1.000 33.63122 14 ASP B CA 1
ATOM 2363 C C . ASP B 1 18 ? 5.98607 24.46770 33.39706 1.000 22.15762 14 ASP B C 1
ATOM 2364 O O . ASP B 1 18 ? 5.97466 25.69608 33.44032 1.000 21.16112 14 ASP B O 1
ATOM 2373 N N . PHE B 1 19 ? 5.23018 23.72337 34.22142 1.000 18.40447 15 PHE B N 1
ATOM 2374 C CA . PHE B 1 19 ? 4.37443 24.37482 35.20871 1.000 13.94421 15 PHE B CA 1
ATOM 2375 C C . PHE B 1 19 ? 5.15789 25.26865 36.13313 1.000 16.03318 15 PHE B C 1
ATOM 2376 O O . PHE B 1 19 ? 4.65160 26.31724 36.54550 1.000 14.53955 15 PHE B O 1
ATOM 2393 N N . ALA B 1 20 ? 6.36654 24.84990 36.54771 1.000 14.23178 16 ALA B N 1
ATOM 2394 C CA . ALA B 1 20 ? 7.08328 25.67083 37.52931 1.000 20.46179 16 ALA B CA 1
ATOM 2395 C C . ALA B 1 20 ? 7.47939 27.05079 36.97275 1.000 13.40049 16 ALA B C 1
ATOM 2396 O O . ALA B 1 20 ? 7.41830 28.06263 37.69850 1.000 14.79477 16 ALA B O 1
ATOM 2403 N N . VAL B 1 21 ? 7.95670 27.09097 35.72586 1.000 12.83689 17 VAL B N 1
ATOM 2404 C CA . VAL B 1 21 ? 8.25586 28.36242 35.07462 1.000 13.13145 17 VAL B CA 1
ATOM 2405 C C . VAL B 1 21 ? 7.01347 29.23992 34.96488 1.000 12.72134 17 VAL B C 1
ATOM 2406 O O . VAL B 1 21 ? 7.08177 30.45286 35.20742 1.000 15.37300 17 VAL B O 1
ATOM 2419 N N . LYS B 1 22 ? 5.86297 28.65203 34.60568 1.000 15.51499 18 LYS B N 1
ATOM 2420 C CA . LYS B 1 22 ? 4.64241 29.45597 34.50342 1.000 13.71943 18 LYS B CA 1
ATOM 2421 C C . LYS B 1 22 ? 4.26385 30.06344 35.84221 1.000 13.40465 18 LYS B C 1
ATOM 2422 O O . LYS B 1 22 ? 3.82523 31.21750 35.93145 1.000 13.05029 18 LYS B O 1
ATOM 2441 N N . ILE B 1 23 ? 4.38328 29.29036 36.90325 1.000 10.44814 19 ILE B N 1
ATOM 2442 C CA . ILE B 1 23 ? 3.97654 29.81577 38.19228 1.000 11.13363 19 ILE B CA 1
ATOM 2443 C C . ILE B 1 23 ? 4.95577 30.86615 38.68009 1.000 13.56996 19 ILE B C 1
ATOM 2444 O O . ILE B 1 23 ? 4.55804 31.91150 39.23029 1.000 14.80857 19 ILE B O 1
ATOM 2460 N N . ARG B 1 24 ? 6.25853 30.62570 38.45618 1.000 13.57987 20 ARG B N 1
ATOM 2461 C CA . ARG B 1 24 ? 7.23980 31.60062 38.89357 1.000 16.72315 20 ARG B CA 1
ATOM 2462 C C . ARG B 1 24 ? 7.06621 32.90323 38.12138 1.000 16.52134 20 ARG B C 1
ATOM 2463 O O . ARG B 1 24 ? 7.24337 33.98696 38.68556 1.000 15.85263 20 ARG B O 1
ATOM 2484 N N . GLU B 1 25 ? 6.74435 32.83100 36.82146 1.000 11.95814 21 GLU B N 1
ATOM 2485 C CA . GLU B 1 25 ? 6.52883 34.06233 36.06609 1.000 13.58752 21 GLU B CA 1
ATOM 2486 C C . GLU B 1 25 ? 5.36510 34.89196 36.63887 1.000 13.40741 21 GLU B C 1
ATOM 2487 O O . GLU B 1 25 ? 5.47098 36.11280 36.76920 1.000 13.66332 21 GLU B O 1
ATOM 2499 N N . LEU B 1 26 ? 4.21866 34.26500 36.91887 1.000 12.16293 22 LEU B N 1
ATOM 2500 C CA . LEU B 1 26 ? 3.11782 35.02981 37.49901 1.000 9.83912 22 LEU B CA 1
ATOM 2501 C C . LEU B 1 26 ? 3.55269 35.66341 38.81787 1.000 12.92252 22 LEU B C 1
ATOM 2502 O O . LEU B 1 26 ? 3.29131 36.84534 39.06049 1.000 13.56736 22 LEU B O 1
ATOM 2518 N N A SER B 1 27 ? 4.23136 34.89508 39.66867 0.679 11.31791 23 SER B N 1
ATOM 2519 N N B SER B 1 27 ? 4.18926 34.87173 39.68661 0.321 11.46089 23 SER B N 1
ATOM 2520 C CA A SER B 1 27 ? 4.61465 35.42074 40.98365 0.679 12.69452 23 SER B CA 1
ATOM 2521 C CA B SER B 1 27 ? 4.66379 35.37512 40.97668 0.321 12.81376 23 SER B CA 1
ATOM 2522 C C A SER B 1 27 ? 5.57665 36.60265 40.86586 0.679 16.02387 23 SER B C 1
ATOM 2523 C C B SER B 1 27 ? 5.50673 36.62673 40.79658 0.321 16.07378 23 SER B C 1
ATOM 2524 O O A SER B 1 27 ? 5.46006 37.59525 41.60112 0.679 20.24350 23 SER B O 1
ATOM 2525 O O B SER B 1 27 ? 5.25680 37.67053 41.41741 0.321 19.81362 23 SER B O 1
ATOM 2540 N N . ASP B 1 28 ? 6.51159 36.52850 39.92965 1.000 15.81400 24 ASP B N 1
ATOM 2541 C CA . ASP B 1 28 ? 7.46752 37.61282 39.74582 1.000 21.50693 24 ASP B CA 1
ATOM 2542 C C . ASP B 1 28 ? 6.85648 38.89494 39.17594 1.000 19.54051 24 ASP B C 1
ATOM 2543 O O . ASP B 1 28 ? 7.32597 39.99231 39.50859 1.000 22.79741 24 ASP B O 1
ATOM 2553 N N . TYR B 1 29 ? 5.87555 38.81663 38.27949 1.000 13.41156 25 TYR B N 1
ATOM 2554 C CA . TYR B 1 29 ? 5.31879 40.00931 37.62727 1.000 13.68797 25 TYR B CA 1
ATOM 2555 C C . TYR B 1 29 ? 4.03348 40.54604 38.25731 1.000 20.10047 25 TYR B C 1
ATOM 2556 O O . TYR B 1 29 ? 3.53710 41.57893 37.81978 1.000 19.84905 25 TYR B O 1
ATOM 2574 N N . LEU B 1 30 ? 3.50127 39.91802 39.29135 1.000 20.70071 26 LEU B N 1
ATOM 2575 C CA . LEU B 1 30 ? 2.25018 40.39533 39.87315 1.000 17.95010 26 LEU B CA 1
ATOM 2576 C C . LEU B 1 30 ? 2.42214 41.83703 40.31905 1.000 18.33443 26 LEU B C 1
ATOM 2577 O O . LEU B 1 30 ? 3.45149 42.20228 40.91150 1.000 28.22731 26 LEU B O 1
ATOM 2593 N N . ASP B 1 31 ? 1.38564 42.64030 40.04760 1.000 16.78457 27 ASP B N 1
ATOM 2594 C CA . ASP B 1 31 ? 1.41367 44.07459 40.30232 1.000 28.13706 27 ASP B CA 1
ATOM 2595 C C . ASP B 1 31 ? 1.17811 44.39420 41.77474 1.000 26.79701 27 ASP B C 1
ATOM 2596 O O . ASP B 1 31 ? 1.55955 45.46223 42.25451 1.000 28.14757 27 ASP B O 1
ATOM 2605 N N . GLN B 1 32 ? 0.56717 43.48012 42.49767 1.000 16.88225 28 GLN B N 1
ATOM 2606 C CA . GLN B 1 32 ? 0.25245 43.62342 43.91774 1.000 22.43683 28 GLN B CA 1
ATOM 2607 C C . GLN B 1 32 ? 0.03635 42.23037 44.47984 1.000 17.01847 28 GLN B C 1
ATOM 2608 O O . GLN B 1 32 ? -0.26738 41.28690 43.74148 1.000 21.57372 28 GLN B O 1
ATOM 2622 N N . ASP B 1 33 ? 0.16899 42.09144 45.80122 1.000 19.79132 29 ASP B N 1
ATOM 2623 C CA . ASP B 1 33 ? 0.15079 40.75743 46.43509 1.000 24.36505 29 ASP B CA 1
ATOM 2624 C C . ASP B 1 33 ? -1.23095 40.46526 47.03309 1.000 33.51459 29 ASP B C 1
ATOM 2625 O O . ASP B 1 33 ? -1.45921 40.52850 48.24687 1.000 36.54596 29 ASP B O 1
ATOM 2634 N N . TYR B 1 34 ? -2.13951 40.10093 46.13792 1.000 17.64593 30 TYR B N 1
ATOM 2635 C CA . TYR B 1 34 ? -3.55679 39.91248 46.40901 1.000 15.28745 30 TYR B CA 1
ATOM 2636 C C . TYR B 1 34 ? -3.80670 39.01752 47.62762 1.000 15.01929 30 TYR B C 1
ATOM 2637 O O . TYR B 1 34 ? -3.11736 38.01058 47.80781 1.000 15.49379 30 TYR B O 1
ATOM 2655 N N . PRO B 1 35 ? -4.80977 39.33263 48.45797 1.000 17.70637 31 PRO B N 1
ATOM 2656 C CA . PRO B 1 35 ? -5.06271 38.53678 49.66853 1.000 15.02082 31 PRO B CA 1
ATOM 2657 C C . PRO B 1 35 ? -5.89413 37.31765 49.32486 1.000 11.80338 31 PRO B C 1
ATOM 2658 O O . PRO B 1 35 ? -6.93669 37.45325 48.68620 1.000 16.57233 31 PRO B O 1
ATOM 2669 N N . VAL B 1 36 ? -5.41459 36.13594 49.72611 1.000 15.64091 32 VAL B N 1
ATOM 2670 C CA . VAL B 1 36 ? -6.08900 34.86648 49.43849 1.000 16.48864 32 VAL B CA 1
ATOM 2671 C C . VAL B 1 36 ? -6.06882 33.99638 50.69200 1.000 19.32748 32 VAL B C 1
ATOM 2672 O O . VAL B 1 36 ? -5.58226 34.39670 51.76878 1.000 17.98799 32 VAL B O 1
ATOM 2685 N N . THR B 1 37 ? -6.50810 32.75238 50.54646 1.000 16.71118 33 THR B N 1
ATOM 2686 C CA . THR B 1 37 ? -6.48207 31.84018 51.67083 1.000 15.47753 33 THR B CA 1
ATOM 2687 C C . THR B 1 37 ? -5.84055 30.52414 51.24160 1.000 20.55910 33 THR B C 1
ATOM 2688 O O . THR B 1 37 ? -5.72146 30.21842 50.04654 1.000 15.47473 33 THR B O 1
ATOM 2699 N N . VAL B 1 38 ? -5.43864 29.74739 52.25652 1.000 15.50878 34 VAL B N 1
ATOM 2700 C CA . VAL B 1 38 ? -5.10971 28.33625 52.10703 1.000 13.74220 34 VAL B CA 1
ATOM 2701 C C . VAL B 1 38 ? -5.77683 27.59577 53.25200 1.000 13.43213 34 VAL B C 1
ATOM 2702 O O . VAL B 1 38 ? -6.04093 28.18740 54.29816 1.000 14.73316 34 VAL B O 1
ATOM 2715 N N . ALA B 1 39 ? -6.14393 26.32253 53.01625 1.000 13.99389 35 ALA B N 1
ATOM 2716 C CA . ALA B 1 39 ? -6.66154 25.48239 54.08454 1.000 12.66003 35 ALA B CA 1
ATOM 2717 C C . ALA B 1 39 ? -5.52979 25.17016 55.07092 1.000 14.70367 35 ALA B C 1
ATOM 2718 O O . ALA B 1 39 ? -4.38003 24.92349 54.68362 1.000 16.64337 35 ALA B O 1
ATOM 2725 N N . SER B 1 40 ? -5.87772 25.15539 56.34486 1.000 14.58715 36 SER B N 1
ATOM 2726 C CA . SER B 1 40 ? -4.93862 24.99259 57.44742 1.000 16.19961 36 SER B CA 1
ATOM 2727 C C . SER B 1 40 ? -5.01423 23.63028 58.12236 1.000 16.56992 36 SER B C 1
ATOM 2728 O O . SER B 1 40 ? -4.07317 23.26006 58.83189 1.000 14.66639 36 SER B O 1
ATOM 2736 N N . ASN B 1 41 ? -6.04699 22.83693 57.85024 1.000 13.67290 37 ASN B N 1
ATOM 2737 C CA . ASN B 1 41 ? -6.23522 21.56307 58.54477 1.000 13.82518 37 ASN B CA 1
ATOM 2738 C C . ASN B 1 41 ? -6.72369 20.44444 57.63868 1.000 14.20504 37 ASN B C 1
ATOM 2739 O O . ASN B 1 41 ? -7.45359 19.53798 58.08498 1.000 14.80561 37 ASN B O 1
ATOM 2750 N N . LEU B 1 42 ? -6.26116 20.46596 56.38073 1.000 12.13375 38 LEU B N 1
ATOM 2751 C CA . LEU B 1 42 ? -6.53064 19.35914 55.47569 1.000 14.01174 38 LEU B CA 1
ATOM 2752 C C . LEU B 1 42 ? -5.81408 18.10012 55.98652 1.000 15.57987 38 LEU B C 1
ATOM 2753 O O . LEU B 1 42 ? -4.67656 18.16099 56.49735 1.000 15.64388 38 LEU B O 1
ATOM 2769 N N . GLN B 1 43 ? -6.49138 16.95132 55.82675 1.000 13.18853 39 GLN B N 1
ATOM 2770 C CA . GLN B 1 43 ? -5.88999 15.64607 56.12058 1.000 12.94636 39 GLN B CA 1
ATOM 2771 C C . GLN B 1 43 ? -4.60932 15.50470 55.32013 1.000 16.27467 39 GLN B C 1
ATOM 2772 O O . GLN B 1 43 ? -4.56716 15.86866 54.15269 1.000 14.90094 39 GLN B O 1
ATOM 2786 N N . ASP B 1 44 ? -3.54024 15.00976 55.95762 1.000 18.86022 40 ASP B N 1
ATOM 2787 C CA . ASP B 1 44 ? -2.22020 15.05774 55.32240 1.000 18.97932 40 ASP B CA 1
ATOM 2788 C C . ASP B 1 44 ? -2.00256 13.81332 54.45418 1.000 20.55314 40 ASP B C 1
ATOM 2789 O O . ASP B 1 44 ? -1.19913 12.93082 54.75366 1.000 22.01540 40 ASP B O 1
ATOM 2798 N N . GLU B 1 45 ? -2.67401 13.81633 53.30528 1.000 19.34246 41 GLU B N 1
ATOM 2799 C CA . GLU B 1 45 ? -2.42770 12.87508 52.21249 1.000 16.85809 41 GLU B CA 1
ATOM 2800 C C . GLU B 1 45 ? -1.65458 13.59190 51.11870 1.000 17.28149 41 GLU B C 1
ATOM 2801 O O . GLU B 1 45 ? -2.01811 14.71022 50.74495 1.000 17.09165 41 GLU B O 1
ATOM 2813 N N . GLU B 1 46 ? -0.61452 12.96166 50.57869 1.000 13.79468 42 GLU B N 1
ATOM 2814 C CA . GLU B 1 46 ? 0.13902 13.63844 49.53180 1.000 13.43053 42 GLU B CA 1
ATOM 2815 C C . GLU B 1 46 ? -0.69156 13.81714 48.26991 1.000 12.97912 42 GLU B C 1
ATOM 2816 O O . GLU B 1 46 ? -0.69913 14.89888 47.66619 1.000 16.23944 42 GLU B O 1
ATOM 2828 N N . LEU B 1 47 ? -1.32757 12.73913 47.81199 1.000 13.08300 43 LEU B N 1
ATOM 2829 C CA . LEU B 1 47 ? -1.93916 12.77235 46.49172 1.000 16.84080 43 LEU B CA 1
ATOM 2830 C C . LEU B 1 47 ? -3.32903 13.42390 46.59454 1.000 11.17448 43 LEU B C 1
ATOM 2831 O O . LEU B 1 47 ? -3.56743 14.48142 45.99587 1.000 13.96661 43 LEU B O 1
ATOM 2847 N N . CYS B 1 48 ? -4.26212 12.82387 47.36347 1.000 14.98271 44 CYS B N 1
ATOM 2848 C CA . CYS B 1 48 ? -5.53996 13.50633 47.55752 1.000 10.98625 44 CYS B CA 1
ATOM 2849 C C . CYS B 1 48 ? -5.34135 14.93425 48.06754 1.000 10.97699 44 CYS B C 1
ATOM 2850 O O . CYS B 1 48 ? -6.09597 15.85177 47.67919 1.000 11.55584 44 CYS B O 1
ATOM 2857 N N . GLY B 1 49 ? -4.38130 15.12614 48.98397 1.000 11.27349 45 GLY B N 1
ATOM 2858 C CA . GLY B 1 49 ? -4.21680 16.43093 49.56954 1.000 11.17680 45 GLY B CA 1
ATOM 2859 C C . GLY B 1 49 ? -3.71958 17.41441 48.52834 1.000 11.92853 45 GLY B C 1
ATOM 2860 O O . GLY B 1 49 ? -4.10413 18.57739 48.52486 1.000 14.18378 45 GLY B O 1
ATOM 2864 N N . GLY B 1 50 ? -2.86946 16.96443 47.61424 1.000 11.12070 46 GLY B N 1
ATOM 2865 C CA . GLY B 1 50 ? -2.51696 17.84628 46.51747 1.000 12.87453 46 GLY B CA 1
ATOM 2866 C C . GLY B 1 50 ? -3.72587 18.27414 45.70354 1.000 10.30995 46 GLY B C 1
ATOM 2867 O O . GLY B 1 50 ? -3.84872 19.43721 45.29033 1.000 11.23025 46 GLY B O 1
ATOM 2871 N N . LEU B 1 51 ? -4.59470 17.32403 45.37711 1.000 9.79725 47 LEU B N 1
ATOM 2872 C CA . LEU B 1 51 ? -5.76591 17.67836 44.58108 1.000 10.67344 47 LEU B CA 1
ATOM 2873 C C . LEU B 1 51 ? -6.62949 18.64683 45.34987 1.000 7.92369 47 LEU B C 1
ATOM 2874 O O . LEU B 1 51 ? -7.19400 19.59339 44.77060 1.000 12.49131 47 LEU B O 1
ATOM 2890 N N . TRP B 1 52 ? -6.79122 18.40766 46.65710 1.000 9.97319 48 TRP B N 1
ATOM 2891 C CA . TRP B 1 52 ? -7.66922 19.28794 47.44701 1.000 9.28907 48 TRP B CA 1
ATOM 2892 C C . TRP B 1 52 ? -7.13701 20.71550 47.44021 1.000 9.15733 48 TRP B C 1
ATOM 2893 O O . TRP B 1 52 ? -7.88592 21.70061 47.26796 1.000 9.82286 48 TRP B O 1
ATOM 2914 N N . ARG B 1 53 ? -5.82106 20.84570 47.59404 1.000 7.22917 49 ARG B N 1
ATOM 2915 C CA . ARG B 1 53 ? -5.23524 22.17200 47.57606 1.000 8.37052 49 ARG B CA 1
ATOM 2916 C C . ARG B 1 53 ? -5.34478 22.81472 46.20648 1.000 9.23707 49 ARG B C 1
ATOM 2917 O O . ARG B 1 53 ? -5.58485 24.02845 46.11706 1.000 10.12894 49 ARG B O 1
ATOM 2938 N N . LEU B 1 54 ? -5.19449 22.03850 45.12592 1.000 8.67539 50 LEU B N 1
ATOM 2939 C CA . LEU B 1 54 ? -5.40076 22.59562 43.77877 1.000 10.73752 50 LEU B CA 1
ATOM 2940 C C . LEU B 1 54 ? -6.85741 23.01247 43.50790 1.000 7.96356 50 LEU B C 1
ATOM 2941 O O . LEU B 1 54 ? -7.09148 23.97056 42.75593 1.000 8.25954 50 LEU B O 1
ATOM 2957 N N . VAL B 1 55 ? -7.85107 22.25634 44.01233 1.000 7.46095 51 VAL B N 1
ATOM 2958 C CA . VAL B 1 55 ? -9.26521 22.65663 43.88075 1.000 7.04096 51 VAL B CA 1
ATOM 2959 C C . VAL B 1 55 ? -9.43308 24.03928 44.46418 1.000 11.63106 51 VAL B C 1
ATOM 2960 O O . VAL B 1 55 ? -9.95055 24.93987 43.80851 1.000 12.19638 51 VAL B O 1
ATOM 2973 N N . LEU B 1 56 ? -8.86799 24.25789 45.64766 1.000 8.20738 52 LEU B N 1
ATOM 2974 C CA . LEU B 1 56 ? -9.01628 25.55196 46.27845 1.000 7.51754 52 LEU B CA 1
ATOM 2975 C C . LEU B 1 56 ? -8.22056 26.61680 45.55745 1.000 8.91652 52 LEU B C 1
ATOM 2976 O O . LEU B 1 56 ? -8.72534 27.73218 45.34407 1.000 11.50757 52 LEU B O 1
ATOM 2992 N N . ALA B 1 57 ? -6.98311 26.29560 45.17126 1.000 9.27074 53 ALA B N 1
ATOM 2993 C CA . ALA B 1 57 ? -6.17018 27.25651 44.43326 1.000 11.36915 53 ALA B CA 1
ATOM 2994 C C . ALA B 1 57 ? -6.80156 27.66678 43.08770 1.000 9.18242 53 ALA B C 1
ATOM 2995 O O . ALA B 1 57 ? -6.72436 28.84788 42.69347 1.000 10.51358 53 ALA B O 1
ATOM 3002 N N . GLN B 1 58 ? -7.42797 26.70715 42.37939 1.000 9.41075 54 GLN B N 1
ATOM 3003 C CA . GLN B 1 58 ? -7.99087 26.94791 41.05686 1.000 10.18113 54 GLN B CA 1
ATOM 3004 C C . GLN B 1 58 ? -9.12054 27.93619 41.19611 1.000 8.65300 54 GLN B C 1
ATOM 3005 O O . GLN B 1 58 ? -9.19100 28.88268 40.41260 1.000 10.83963 54 GLN B O 1
ATOM 3019 N N . ARG B 1 59 ? -9.90299 27.83557 42.28057 1.000 7.68108 55 ARG B N 1
ATOM 3020 C CA . ARG B 1 59 ? -10.98434 28.78950 42.48190 1.000 14.04066 55 ARG B CA 1
ATOM 3021 C C . ARG B 1 59 ? -10.43398 30.17983 42.69843 1.000 13.48064 55 ARG B C 1
ATOM 3022 O O . ARG B 1 59 ? -10.97708 31.15975 42.16988 1.000 14.81787 55 ARG B O 1
ATOM 3043 N N . TRP B 1 60 ? -9.33255 30.28914 43.45041 1.000 12.06851 56 TRP B N 1
ATOM 3044 C CA . TRP B 1 60 ? -8.70068 31.59864 43.63413 1.000 10.98991 56 TRP B CA 1
ATOM 3045 C C . TRP B 1 60 ? -8.21139 32.15942 42.29899 1.000 9.65848 56 TRP B C 1
ATOM 3046 O O . TRP B 1 60 ? -8.35161 33.36040 42.00141 1.000 12.19266 56 TRP B O 1
ATOM 3067 N N . MET B 1 61 ? -7.66368 31.30870 41.45017 1.000 9.46200 57 MET B N 1
ATOM 3068 C CA . MET B 1 61 ? -7.16155 31.82510 40.17714 1.000 10.48605 57 MET B CA 1
ATOM 3069 C C . MET B 1 61 ? -8.30765 32.44643 39.39201 1.000 12.06956 57 MET B C 1
ATOM 3070 O O . MET B 1 61 ? -8.15229 33.49834 38.75820 1.000 12.33823 57 MET B O 1
ATOM 3084 N N . GLU B 1 62 ? -9.46434 31.77316 39.35379 1.000 11.64034 58 GLU B N 1
ATOM 3085 C CA . GLU B 1 62 ? -10.59753 32.33623 38.62916 1.000 15.34528 58 GLU B CA 1
ATOM 3086 C C . GLU B 1 62 ? -11.07939 33.63192 39.26902 1.000 11.98136 58 GLU B C 1
ATOM 3087 O O . GLU B 1 62 ? -11.39178 34.59799 38.56530 1.000 11.96928 58 GLU B O 1
ATOM 3099 N N A ARG B 1 63 ? -11.12546 33.68415 40.59891 0.545 12.29807 59 ARG B N 1
ATOM 3100 N N B ARG B 1 63 ? -11.09199 33.68897 40.60440 0.455 12.30581 59 ARG B N 1
ATOM 3101 C CA A ARG B 1 63 ? -11.49680 34.92602 41.28022 0.545 13.54747 59 ARG B CA 1
ATOM 3102 C CA B ARG B 1 63 ? -11.49951 34.90415 41.31546 0.455 13.58663 59 ARG B CA 1
ATOM 3103 C C A ARG B 1 63 ? -10.54264 36.05541 40.91169 0.545 13.77501 59 ARG B C 1
ATOM 3104 C C B ARG B 1 63 ? -10.53761 36.05488 41.03430 0.455 13.72217 59 ARG B C 1
ATOM 3105 O O A ARG B 1 63 ? -10.95348 37.20956 40.66517 0.545 11.74402 59 ARG B O 1
ATOM 3106 O O B ARG B 1 63 ? -10.94516 37.22480 40.93982 0.455 11.85504 59 ARG B O 1
ATOM 3147 N N . LEU B 1 64 ? -9.25488 35.75365 40.88752 1.000 11.03989 60 LEU B N 1
ATOM 3148 C CA . LEU B 1 64 ? -8.31610 36.82944 40.64970 1.000 9.74248 60 LEU B CA 1
ATOM 3149 C C . LEU B 1 64 ? -8.49182 37.39092 39.23807 1.000 9.62464 60 LEU B C 1
ATOM 3150 O O . LEU B 1 64 ? -8.19078 38.55803 38.99134 1.000 11.87257 60 LEU B O 1
ATOM 3167 N N . LYS B 1 65 ? -8.94084 36.58456 38.28312 1.000 10.97557 61 LYS B N 1
ATOM 3168 C CA . LYS B 1 65 ? -9.13025 37.09863 36.93012 1.000 10.82655 61 LYS B CA 1
ATOM 3169 C C . LYS B 1 65 ? -10.18577 38.17046 36.93383 1.000 13.54667 61 LYS B C 1
ATOM 3170 O O . LYS B 1 65 ? -10.15784 39.06808 36.08390 1.000 14.25843 61 LYS B O 1
ATOM 3189 N N . THR B 1 66 ? -11.07935 38.12397 37.93292 1.000 13.36391 62 THR B N 1
ATOM 3190 C CA . THR B 1 66 ? -12.15378 39.10649 37.97551 1.000 17.88998 62 THR B CA 1
ATOM 3191 C C . THR B 1 66 ? -11.77053 40.39877 38.68268 1.000 20.49868 62 THR B C 1
ATOM 3192 O O . THR B 1 66 ? -12.54433 41.37340 38.61242 1.000 28.56143 62 THR B O 1
ATOM 3203 N N . VAL B 1 67 ? -10.60211 40.45968 39.32364 1.000 16.25707 63 VAL B N 1
ATOM 3204 C CA . VAL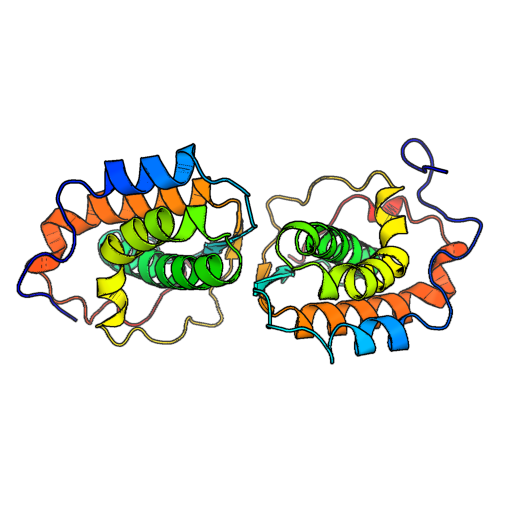 B 1 67 ? -10.14521 41.68065 39.96965 1.000 14.37208 63 VAL B CA 1
ATOM 3205 C C . VAL B 1 67 ? -8.79808 42.20871 39.44550 1.000 23.48108 63 VAL B C 1
ATOM 3206 O O . VAL B 1 67 ? -8.50974 43.40427 39.62482 1.000 26.79309 63 VAL B O 1
ATOM 3219 N N . ALA B 1 68 ? -7.97785 41.41116 38.75526 1.000 14.75746 64 ALA B N 1
ATOM 3220 C CA . ALA B 1 68 ? -6.71028 41.86401 38.22514 1.000 15.06055 64 ALA B CA 1
ATOM 3221 C C . ALA B 1 68 ? -7.00523 42.55959 36.88965 1.000 17.77401 64 ALA B C 1
ATOM 3222 O O . ALA B 1 68 ? -8.04835 42.37174 36.23783 1.000 27.93128 64 ALA B O 1
ATOM 3229 N N . GLY B 1 69 ? -6.10291 43.39245 36.48754 1.000 30.30332 65 GLY B N 1
ATOM 3230 C CA . GLY B 1 69 ? -6.35905 44.11765 35.27308 1.000 21.20056 65 GLY B CA 1
ATOM 3231 C C . GLY B 1 69 ? -6.04979 43.28872 34.03118 1.000 19.47892 65 GLY B C 1
ATOM 3232 O O . GLY B 1 69 ? -5.70347 42.10449 34.06083 1.000 15.31661 65 GLY B O 1
ATOM 3236 N N . SER B 1 70 ? -6.13528 43.98139 32.90434 1.000 18.52433 66 SER B N 1
ATOM 3237 C CA . SER B 1 70 ? -5.83049 43.37374 31.62481 1.000 17.36191 66 SER B CA 1
ATOM 3238 C C . SER B 1 70 ? -4.47955 42.71689 31.62213 1.000 13.34793 66 SER B C 1
ATOM 3239 O O . SER B 1 70 ? -4.34489 41.60566 31.10845 1.000 17.52441 66 SER B O 1
ATOM 3247 N N . LYS B 1 71 ? -3.44548 43.41709 32.10487 1.000 12.95607 67 LYS B N 1
ATOM 3248 C CA . LYS B 1 71 ? -2.08509 42.95536 31.85577 1.000 12.77279 67 LYS B CA 1
ATOM 3249 C C . LYS B 1 71 ? -1.77534 41.65510 32.56989 1.000 10.21598 67 LYS B C 1
ATOM 3250 O O . LYS B 1 71 ? -0.82585 40.98417 32.17752 1.000 18.90728 67 LYS B O 1
ATOM 3269 N N . MET B 1 72 ? -2.55001 41.27555 33.57646 1.000 12.95600 68 MET B N 1
ATOM 3270 C CA . MET B 1 72 ? -2.28898 40.05654 34.31619 1.000 15.10096 68 MET B CA 1
ATOM 3271 C C . MET B 1 72 ? -3.03343 38.84852 33.75761 1.000 12.06688 68 MET B C 1
ATOM 3272 O O . MET B 1 72 ? -2.76308 37.73292 34.22430 1.000 12.48636 68 MET B O 1
ATOM 3286 N N . GLN B 1 73 ? -3.96767 39.04301 32.80122 1.000 12.62303 69 GLN B N 1
ATOM 3287 C CA . GLN B 1 73 ? -4.83817 37.93457 32.41789 1.000 7.80475 69 GLN B CA 1
ATOM 3288 C C . GLN B 1 73 ? -4.05831 36.80305 31.79765 1.000 8.16990 69 GLN B C 1
ATOM 3289 O O . GLN B 1 73 ? -4.34241 35.63842 32.08749 1.000 11.28059 69 GLN B O 1
ATOM 3303 N N . GLY B 1 74 ? -3.08988 37.09209 30.93761 1.000 9.19064 70 GLY B N 1
ATOM 3304 C CA . GLY B 1 74 ? -2.36966 35.99096 30.32170 1.000 12.43245 70 GLY B CA 1
ATOM 3305 C C . GLY B 1 74 ? -1.56486 35.18394 31.33522 1.000 13.81986 70 GLY B C 1
ATOM 3306 O O . GLY B 1 74 ? -1.54632 33.95219 31.29485 1.000 11.56558 70 GLY B O 1
ATOM 3310 N N . LEU B 1 75 ? -0.89421 35.87736 32.27091 1.000 12.71738 71 LEU B N 1
ATOM 3311 C CA . LEU B 1 75 ? -0.07073 35.19765 33.28507 1.000 12.27654 71 LEU B CA 1
ATOM 3312 C C . LEU B 1 75 ? -0.94399 34.35921 34.21313 1.000 12.29563 71 LEU B C 1
ATOM 3313 O O . LEU B 1 75 ? -0.60378 33.23806 34.60442 1.000 12.60843 71 LEU B O 1
ATOM 3329 N N . LEU B 1 76 ? -2.10374 34.88544 34.56225 1.000 10.47368 72 LEU B N 1
ATOM 3330 C CA . LEU B 1 76 ? -3.03577 34.16060 35.43375 1.000 9.90082 72 LEU B CA 1
ATOM 3331 C C . LEU B 1 76 ? -3.58983 32.94268 34.70750 1.000 9.70200 72 LEU B C 1
ATOM 3332 O O . LEU B 1 76 ? -3.66785 31.84851 35.27509 1.000 10.70566 72 LEU B O 1
ATOM 3348 N N . GLU B 1 77 ? -3.87860 33.08473 33.41545 1.000 9.09582 73 GLU B N 1
ATOM 3349 C CA . GLU B 1 77 ? -4.49044 31.96316 32.70109 1.000 12.19263 73 GLU B CA 1
ATOM 3350 C C . GLU B 1 77 ? -3.48559 30.84745 32.47004 1.000 12.03915 73 GLU B C 1
ATOM 3351 O O . GLU B 1 77 ? -3.84405 29.65833 32.39881 1.000 14.97547 73 GLU B O 1
ATOM 3363 N N . ARG B 1 78 ? -2.22158 31.21493 32.33644 1.000 10.82855 74 ARG B N 1
ATOM 3364 C CA . ARG B 1 78 ? -1.17448 30.22187 32.18365 1.000 12.23418 74 ARG B CA 1
ATOM 3365 C C . ARG B 1 78 ? -1.12567 29.31513 33.39749 1.000 10.64163 74 ARG B C 1
ATOM 3366 O O . ARG B 1 78 ? -0.92501 28.10894 33.25765 1.000 16.90283 74 ARG B O 1
ATOM 3387 N N . VAL B 1 79 ? -1.27494 29.88214 34.60447 1.000 11.75888 75 VAL B N 1
ATOM 3388 C CA . VAL B 1 79 ? -1.33685 29.03766 35.79705 1.000 12.76519 75 VAL B CA 1
ATOM 3389 C C . VAL B 1 79 ? -2.65495 28.27842 35.85334 1.000 8.85453 75 VAL B C 1
ATOM 3390 O O . VAL B 1 79 ? -2.66551 27.05722 36.12324 1.000 10.58915 75 VAL B O 1
ATOM 3403 N N . ASN B 1 80 ? -3.76523 28.94101 35.50003 1.000 9.92684 76 ASN B N 1
ATOM 3404 C CA . ASN B 1 80 ? -5.04238 28.26166 35.51514 1.000 9.80953 76 ASN B CA 1
ATOM 3405 C C . ASN B 1 80 ? -4.98755 27.02533 34.63634 1.000 12.95780 76 ASN B C 1
ATOM 3406 O O . ASN B 1 80 ? -5.53257 25.97689 35.01508 1.000 16.89427 76 ASN B O 1
ATOM 3417 N N . THR B 1 81 ? -4.33720 27.10373 33.46517 1.000 13.23201 77 THR B N 1
ATOM 3418 C CA . THR B 1 81 ? -4.32655 25.93639 32.58799 1.000 16.03435 77 THR B CA 1
ATOM 3419 C C . THR B 1 81 ? -3.60318 24.73167 33.18814 1.000 17.61513 77 THR B C 1
ATOM 3420 O O . THR B 1 81 ? -3.87662 23.60234 32.77826 1.000 15.67084 77 THR B O 1
ATOM 3431 N N . GLU B 1 82 ? -2.66948 24.92807 34.10913 1.000 14.42046 78 GLU B N 1
ATOM 3432 C CA . GLU B 1 82 ? -1.97313 23.80076 34.70120 1.000 13.82843 78 GLU B CA 1
ATOM 3433 C C . GLU B 1 82 ? -2.82608 23.11817 35.74635 1.000 14.42933 78 GLU B C 1
ATOM 3434 O O . GLU B 1 82 ? -2.51710 21.98805 36.14173 1.000 15.76168 78 GLU B O 1
ATOM 3446 N N . ILE B 1 83 ? -3.80947 23.82004 36.31584 1.000 11.23305 79 ILE B N 1
ATOM 3447 C CA . ILE B 1 83 ? -4.57977 23.28155 37.42516 1.000 10.88346 79 ILE B CA 1
ATOM 3448 C C . ILE B 1 83 ? -6.07614 23.17406 37.11718 1.000 8.77544 79 ILE B C 1
ATOM 3449 O O . ILE B 1 83 ? -6.82808 22.64963 37.94702 1.000 11.10996 79 ILE B O 1
ATOM 3465 N N . HIS B 1 84 ? -6.51454 23.57643 35.92132 1.000 8.71178 80 HIS B N 1
ATOM 3466 C CA . HIS B 1 84 ? -7.94060 23.60753 35.59189 1.000 13.61906 80 HIS B CA 1
ATOM 3467 C C . HIS B 1 84 ? -8.54366 22.21977 35.56284 1.000 10.66083 80 HIS B C 1
ATOM 3468 O O . HIS B 1 84 ? -9.75506 22.08752 35.74144 1.000 13.83721 80 HIS B O 1
ATOM 3482 N N . PHE B 1 85 ? -7.71766 21.17948 35.41035 1.000 12.49634 81 PHE B N 1
ATOM 3483 C CA . PHE B 1 85 ? -8.26099 19.81944 35.26789 1.000 16.21242 81 PHE B CA 1
ATOM 3484 C C . PHE B 1 85 ? -9.13453 19.37807 36.44515 1.000 12.78493 81 PHE B C 1
ATOM 3485 O O . PHE B 1 85 ? -10.00438 18.49296 36.29252 1.000 14.44457 81 PHE B O 1
ATOM 3502 N N . VAL B 1 86 ? -8.88629 19.92710 37.63348 1.000 9.47172 82 VAL B N 1
ATOM 3503 C CA . VAL B 1 86 ? -9.64241 19.52189 38.79681 1.000 9.99635 82 VAL B CA 1
ATOM 3504 C C . VAL B 1 86 ? -11.11165 19.85499 38.60675 1.000 15.96563 82 VAL B C 1
ATOM 3505 O O . VAL B 1 86 ? -11.98371 19.18177 39.17386 1.000 13.88989 82 VAL B O 1
ATOM 3518 N N . THR B 1 87 ? -11.41942 20.82238 37.73464 1.000 11.13716 83 THR B N 1
ATOM 3519 C CA . THR B 1 87 ? -12.81870 21.19176 37.54590 1.000 12.32212 83 THR B CA 1
ATOM 3520 C C . THR B 1 87 ? -13.58279 20.14951 36.77156 1.000 15.94530 83 THR B C 1
ATOM 3521 O O . THR B 1 87 ? -14.81290 20.24553 36.68472 1.000 18.38114 83 THR B O 1
ATOM 3532 N N . LYS B 1 88 ? -12.87407 19.20717 36.16025 1.000 13.67497 84 LYS B N 1
ATOM 3533 C CA . LYS B 1 88 ? -13.53509 18.15588 35.40948 1.000 13.74834 84 LYS B CA 1
ATOM 3534 C C . LYS B 1 88 ? -14.07045 17.03658 36.26787 1.000 21.16040 84 LYS B C 1
ATOM 3535 O O . LYS 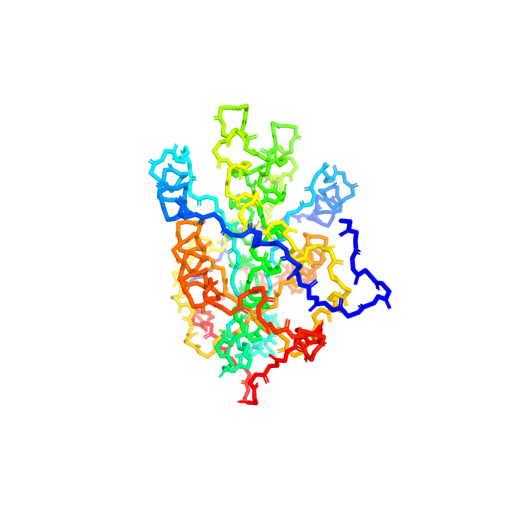B 1 88 ? -14.87112 16.23671 35.75612 1.000 19.51198 84 LYS B O 1
ATOM 3554 N N . CYS B 1 89 ? -13.66933 16.98620 37.53395 1.000 14.59707 85 CYS B N 1
ATOM 3555 C CA . CYS B 1 89 ? -14.10831 15.97518 38.48755 1.000 15.90794 85 CYS B CA 1
ATOM 3556 C C . CYS B 1 89 ? -15.16854 16.52440 39.43936 1.000 14.04128 85 CYS B C 1
ATOM 3557 O O . CYS B 1 89 ? -15.21727 17.71737 39.76750 1.000 16.28487 85 CYS B O 1
ATOM 3564 N N . ALA B 1 90 ? -16.01761 15.62818 39.91909 1.000 10.11468 86 ALA B N 1
ATOM 3565 C CA . ALA B 1 90 ? -17.10322 16.03685 40.80452 1.000 12.38862 86 ALA B CA 1
ATOM 3566 C C . ALA B 1 90 ? -16.64935 16.20103 42.26405 1.000 12.99784 86 ALA B C 1
ATOM 3567 O O . ALA B 1 90 ? -17.16290 15.56443 43.17919 1.000 12.79285 86 ALA B O 1
ATOM 3574 N N . PHE B 1 91 ? -15.69665 17.11219 42.49288 1.000 10.20393 87 PHE B N 1
ATOM 3575 C CA . PHE B 1 91 ? -15.29442 17.40452 43.86732 1.000 10.42088 87 PHE B CA 1
ATOM 3576 C C . PHE B 1 91 ? -16.49793 17.95277 44.64717 1.000 16.20933 87 PHE B C 1
ATOM 3577 O O . PHE B 1 91 ? -17.29288 18.77285 44.16273 1.000 14.90810 87 PHE B O 1
ATOM 3594 N N . GLN B 1 92 ? -16.63958 17.48390 45.81477 1.000 12.45058 88 GLN B N 1
ATOM 3595 C CA . GLN B 1 92 ? -17.76611 17.82863 46.65140 1.000 16.63263 88 GLN B CA 1
ATOM 3596 C C . GLN B 1 92 ? -17.46218 19.07500 47.49104 1.000 19.15000 88 GLN B C 1
ATOM 3597 O O . GLN B 1 92 ? -16.30332 19.54671 47.62152 1.000 15.63441 88 GLN B O 1
ATOM 3611 N N . PRO B 1 93 ? -18.50457 19.67917 48.06137 1.000 20.76578 89 PRO B N 1
ATOM 3612 C CA . PRO B 1 93 ? -18.26933 20.91954 48.80783 1.000 19.04292 89 PRO B CA 1
ATOM 3613 C C . PRO B 1 93 ? -17.45375 20.67232 50.02704 1.000 20.94916 89 PRO B C 1
ATOM 3614 O O . PRO B 1 93 ? -17.57239 19.61587 50.71054 1.000 18.30039 89 PRO B O 1
ATOM 3625 N N . PRO B 1 94 ? -16.60304 21.63122 50.43246 1.000 16.34964 90 PRO B N 1
ATOM 3626 C CA . PRO B 1 94 ? -15.72518 21.41485 51.57978 1.000 18.26295 90 PRO B CA 1
ATOM 3627 C C . PRO B 1 94 ? -16.51209 21.17972 52.83087 1.000 19.16002 90 PRO B C 1
ATOM 3628 O O . PRO B 1 94 ? -17.58353 21.79475 53.06307 1.000 24.85959 90 PRO B O 1
ATOM 3639 N N . PRO B 1 95 ? -16.01358 20.34552 53.73256 1.000 20.25130 91 PRO B N 1
ATOM 3640 C CA . PRO B 1 95 ? -16.77564 20.04333 54.92971 1.000 20.49706 91 PRO B CA 1
ATOM 3641 C C . PRO B 1 95 ? -16.70879 21.19356 55.92346 1.000 21.55617 91 PRO B C 1
ATOM 3642 O O . PRO B 1 95 ? -15.81448 22.04655 55.86714 1.000 14.93145 91 PRO B O 1
ATOM 3653 N N . SER B 1 96 ? -17.70592 21.22922 56.82393 1.000 20.81939 92 SER B N 1
ATOM 3654 C CA . SER B 1 96 ? -17.75814 22.31669 57.79542 1.000 25.10009 92 SER B CA 1
ATOM 3655 C C . SER B 1 96 ? -16.56226 22.33850 58.73967 1.000 21.14600 92 SER B C 1
ATOM 3656 O O . SER B 1 96 ? -16.30376 23.38523 59.33621 1.000 23.47950 92 SER B O 1
ATOM 3664 N N . CYS B 1 97 ? -15.84397 21.22182 58.89603 1.000 16.91666 93 CYS B N 1
ATOM 3665 C CA . CYS B 1 97 ? -14.66010 21.18810 59.73524 1.000 15.32208 93 CYS B CA 1
ATOM 3666 C C . CYS B 1 97 ? -13.49456 22.00649 59.17287 1.000 15.93040 93 CYS B C 1
ATOM 3667 O O . CYS B 1 97 ? -12.54103 22.26415 59.93566 1.000 17.47260 93 CYS B O 1
ATOM 3674 N N . LEU B 1 98 ? -13.50488 22.34237 57.86604 1.000 12.25815 94 LEU B N 1
ATOM 3675 C CA . LEU B 1 98 ? -12.32513 22.93557 57.23212 1.000 12.27020 94 LEU B CA 1
ATOM 3676 C C . LEU B 1 98 ? -12.02111 24.33828 57.78274 1.000 12.13828 94 LEU B C 1
ATOM 3677 O O . LEU B 1 98 ? -12.92051 25.13602 58.00589 1.000 10.83859 94 LEU B O 1
ATOM 3693 N N . ARG B 1 99 ? -10.74218 24.58613 58.05988 1.000 11.64796 95 ARG B N 1
ATOM 3694 C CA . ARG B 1 99 ? -10.23259 25.86029 58.54201 1.000 10.97308 95 ARG B CA 1
ATOM 3695 C C . ARG B 1 99 ? -9.21223 26.41544 57.55414 1.000 14.33742 95 ARG B C 1
ATOM 3696 O O . ARG B 1 99 ? -8.55596 25.68335 56.81711 1.000 12.95876 95 ARG B O 1
ATOM 3717 N N . PHE B 1 100 ? -9.03480 27.73326 57.59580 1.000 14.49235 96 PHE B N 1
ATOM 3718 C CA . PHE B 1 100 ? -8.21232 28.46469 56.64464 1.000 12.71348 96 PHE B CA 1
ATOM 3719 C C . PHE B 1 100 ? -7.30999 29.46264 57.34739 1.000 18.69567 96 PHE B C 1
ATOM 3720 O O . PHE B 1 100 ? -7.61692 29.91960 58.45859 1.000 14.76032 96 PHE B O 1
ATOM 3737 N N . VAL B 1 101 ? -6.21588 29.81676 56.66131 1.000 19.57642 97 VAL B N 1
ATOM 3738 C CA . VAL B 1 101 ? -5.40667 30.97425 57.03103 1.000 24.11400 97 VAL B CA 1
ATOM 3739 C C . VAL B 1 101 ? -5.42051 31.97761 55.87538 1.000 26.49023 97 VAL B C 1
ATOM 3740 O O . VAL B 1 101 ? -5.42554 31.59213 54.70059 1.000 17.72361 97 VAL B O 1
ATOM 3753 N N . GLN B 1 102 ? -5.49077 33.26984 56.20109 1.000 19.20226 98 GLN B N 1
ATOM 3754 C CA . GLN B 1 102 ? -5.34642 34.28739 55.15958 1.000 19.67726 98 GLN B CA 1
ATOM 3755 C C . GLN B 1 102 ? -3.85541 34.41548 54.85934 1.000 22.60943 98 GLN B C 1
ATOM 3756 O O . GLN B 1 102 ? -3.02153 34.45226 55.76797 1.000 24.67916 98 GLN B O 1
ATOM 3770 N N . THR B 1 103 ? -3.51050 34.45627 53.58246 1.000 19.59991 99 THR B N 1
ATOM 3771 C CA . THR B 1 103 ? -2.14394 34.66769 53.16694 1.000 16.78305 99 THR B CA 1
ATOM 3772 C C . THR B 1 103 ? -2.12062 35.45892 51.86571 1.000 12.34076 99 THR B C 1
ATOM 3773 O O . THR B 1 103 ? -3.09210 36.10804 51.47501 1.000 16.78206 99 THR B O 1
ATOM 3784 N N . ASN B 1 104 ? -0.98579 35.43992 51.22145 1.000 17.85428 100 ASN B N 1
ATOM 3785 C CA . ASN B 1 104 ? -0.78813 36.25579 50.03863 1.000 22.00587 100 ASN B CA 1
ATOM 3786 C C . ASN B 1 104 ? -0.60952 35.35072 48.82425 1.000 13.76698 100 ASN B C 1
ATOM 3787 O O . ASN B 1 104 ? -0.27564 34.14860 48.93121 1.000 14.84213 100 ASN B O 1
ATOM 3798 N N . ILE B 1 105 ? -0.89032 35.93918 47.65295 1.000 17.24002 101 ILE B N 1
ATOM 3799 C CA . ILE B 1 105 ? -0.93050 35.11329 46.46078 1.000 17.55855 101 ILE B CA 1
ATOM 3800 C C . ILE B 1 105 ? 0.43595 34.46983 46.23490 1.000 13.54041 101 ILE B C 1
ATOM 3801 O O . ILE B 1 105 ? 0.51871 33.34877 45.71986 1.000 13.56575 101 ILE B O 1
ATOM 3817 N N . SER B 1 106 ? 1.53363 35.13030 46.61951 1.000 14.02926 102 SER B N 1
ATOM 3818 C CA . SER B 1 106 ? 2.84199 34.53343 46.35221 1.000 13.43792 102 SER B CA 1
ATOM 3819 C C . SER B 1 106 ? 2.98157 33.19310 47.08126 1.000 13.37749 102 SER B C 1
ATOM 3820 O O . SER B 1 106 ? 3.49948 32.21602 46.52712 1.000 13.90234 102 SER B O 1
ATOM 3828 N N . ARG B 1 107 ? 2.51047 33.12425 48.33752 1.000 14.15348 103 ARG B N 1
ATOM 3829 C CA . ARG B 1 107 ? 2.57106 31.86659 49.09429 1.000 18.71186 103 ARG B CA 1
ATOM 3830 C C . ARG B 1 107 ? 1.66639 30.79726 48.47983 1.000 15.81316 103 ARG B C 1
ATOM 3831 O O . ARG B 1 107 ? 2.03712 29.62040 48.40120 1.000 15.44376 103 ARG B O 1
ATOM 3852 N N . LEU B 1 108 ? 0.46750 31.18780 48.07332 1.000 13.24242 104 LEU B N 1
ATOM 3853 C CA . LEU B 1 108 ? -0.41429 30.24787 47.39361 1.000 11.45502 104 LEU B CA 1
ATOM 3854 C C . LEU B 1 108 ? 0.22294 29.69143 46.14628 1.000 9.90926 104 LEU B C 1
ATOM 3855 O O . LEU B 1 108 ? 0.11058 28.49146 45.88418 1.000 13.32954 104 LEU B O 1
ATOM 3871 N N . LEU B 1 109 ? 0.93504 30.52976 45.37768 1.000 9.88989 105 LEU B N 1
ATOM 3872 C CA . LEU B 1 109 ? 1.57190 30.05183 44.15552 1.000 7.65970 105 LEU B CA 1
ATOM 3873 C C . LEU B 1 109 ? 2.67763 29.06529 44.46101 1.000 10.14253 105 LEU B C 1
ATOM 3874 O O . LEU B 1 109 ? 2.81615 28.06195 43.77248 1.000 11.09809 105 LEU B O 1
ATOM 3890 N N . GLN B 1 110 ? 3.49330 29.36591 45.46170 1.000 13.80918 106 GLN B N 1
ATOM 3891 C CA . GLN B 1 110 ? 4.53120 28.44024 45.88786 1.000 14.85945 106 GLN B CA 1
ATOM 3892 C C . GLN B 1 110 ? 3.92409 27.09067 46.27934 1.000 11.50038 106 GLN B C 1
ATOM 3893 O O . GLN B 1 110 ? 4.34863 26.05358 45.77158 1.000 15.62402 106 GLN B O 1
ATOM 3907 N N . GLU B 1 111 ? 2.87614 27.09814 47.11429 1.000 13.87923 107 GLU B N 1
ATOM 3908 C CA . GLU B 1 111 ? 2.19067 25.86016 47.51038 1.000 10.15802 107 GLU B CA 1
ATOM 3909 C C . GLU B 1 111 ? 1.69092 25.12077 46.28532 1.000 16.86826 107 GLU B C 1
ATOM 3910 O O . GLU B 1 111 ? 1.84359 23.90601 46.17555 1.000 14.08954 107 GLU B O 1
ATOM 3922 N N . THR B 1 112 ? 1.05980 25.84274 45.35930 1.000 10.43422 108 THR B N 1
ATOM 3923 C CA . THR B 1 112 ? 0.57003 25.22133 44.12839 1.000 11.89005 108 THR B CA 1
ATOM 3924 C C . THR B 1 112 ? 1.65947 24.50274 43.35215 1.000 12.09684 108 THR B C 1
ATOM 3925 O O . THR B 1 112 ? 1.45801 23.38477 42.85360 1.000 11.89762 108 THR B O 1
ATOM 3936 N N . SER B 1 113 ? 2.80428 25.14971 43.17580 1.000 11.86992 109 SER B N 1
ATOM 3937 C CA . SER B 1 113 ? 3.88151 24.50854 42.44405 1.000 13.13731 109 SER B CA 1
ATOM 3938 C C . SER B 1 113 ? 4.29934 23.21889 43.12640 1.000 11.34517 109 SER B C 1
ATOM 3939 O O . SER B 1 113 ? 4.55382 22.20803 42.45590 1.000 13.95040 109 SER B O 1
ATOM 3947 N N . GLU B 1 114 ? 4.29530 23.22546 44.45167 1.000 12.35121 110 GLU B N 1
ATOM 3948 C CA . GLU B 1 114 ? 4.71222 22.05251 45.21435 1.000 13.08865 110 GLU B CA 1
ATOM 3949 C C . GLU B 1 114 ? 3.73928 20.91664 45.03822 1.000 16.65550 110 GLU B C 1
ATOM 3950 O O . GLU B 1 114 ? 4.15083 19.75204 44.97653 1.000 15.97635 110 GLU B O 1
ATOM 3962 N N . GLN B 1 115 ? 2.43874 21.21810 44.95759 1.000 16.77481 111 GLN B N 1
ATOM 3963 C CA . GLN B 1 115 ? 1.49450 20.14153 44.71661 1.000 14.01782 111 GLN B CA 1
ATOM 3964 C C . GLN B 1 115 ? 1.70751 19.55989 43.32645 1.000 13.05114 111 GLN B C 1
ATOM 3965 O O . GLN B 1 115 ? 1.52702 18.36013 43.12889 1.000 13.07390 111 GLN B O 1
ATOM 3979 N N . LEU B 1 116 ? 2.00046 20.39135 42.31572 1.000 10.46103 112 LEU B N 1
ATOM 3980 C CA . LEU B 1 116 ? 2.12644 19.81931 40.99185 1.000 11.47776 112 LEU B CA 1
ATOM 3981 C C . LEU B 1 116 ? 3.34472 18.90706 40.91616 1.000 9.93386 112 LEU B C 1
ATOM 3982 O O . LEU B 1 116 ? 3.31968 17.94054 40.17705 1.000 14.85002 112 LEU B O 1
ATOM 3998 N N . VAL B 1 117 ? 4.43815 19.26049 41.57900 1.000 14.20422 113 VAL B N 1
ATOM 3999 C CA . VAL B 1 117 ? 5.61902 18.40227 41.59297 1.000 11.13001 113 VAL B CA 1
ATOM 4000 C C . VAL B 1 117 ? 5.29956 17.04860 42.15991 1.000 16.08889 113 VAL B C 1
ATOM 4001 O O . VAL B 1 117 ? 5.69052 16.02418 41.57953 1.000 19.06389 113 VAL B O 1
ATOM 4014 N N . ALA B 1 118 ? 4.48915 17.02066 43.23798 1.000 16.02096 114 ALA B N 1
ATOM 4015 C CA . ALA B 1 118 ? 4.01916 15.75991 43.83409 1.000 13.21281 114 ALA B CA 1
ATOM 4016 C C . ALA B 1 118 ? 3.05603 14.98053 42.93462 1.000 18.84724 114 ALA B C 1
ATOM 4017 O O . ALA B 1 118 ? 3.15295 13.75160 42.82233 1.000 19.14899 114 ALA B O 1
ATOM 4024 N N . LEU B 1 119 ? 2.14045 15.65755 42.26766 1.000 13.80114 115 LEU B N 1
ATOM 4025 C CA . LEU B 1 119 ? 1.13103 14.97741 41.47683 1.000 12.76095 115 LEU B CA 1
ATOM 4026 C C . LEU B 1 119 ? 1.61259 14.56886 40.09092 1.000 16.97657 115 LEU B C 1
ATOM 4027 O O . LEU B 1 119 ? 1.01339 13.66454 39.48160 1.000 16.72581 115 LEU B O 1
ATOM 4043 N N . LYS B 1 120 ? 2.58946 15.28213 39.51550 1.000 16.53687 116 LYS B N 1
ATOM 4044 C CA . LYS B 1 120 ? 2.84789 15.10290 38.08713 1.000 16.68142 116 LYS B CA 1
ATOM 4045 C C . LYS B 1 120 ? 3.09144 13.64493 37.68540 1.000 16.72757 116 LYS B C 1
ATOM 4046 O O . LYS B 1 120 ? 2.53913 13.20933 36.65753 1.000 16.88702 116 LYS B O 1
ATOM 4065 N N . PRO B 1 121 ? 3.89402 12.86962 38.39219 1.000 19.76655 117 PRO B N 1
ATOM 4066 C CA . PRO B 1 121 ? 4.11021 11.47745 37.96246 1.000 24.40416 117 PRO B CA 1
ATOM 4067 C C . PRO B 1 121 ? 2.91663 10.57325 38.13217 1.000 25.80457 117 PRO B C 1
ATOM 4068 O O . PRO B 1 121 ? 2.88077 9.49131 37.49245 1.000 23.58799 117 PRO B O 1
ATOM 4079 N N . TRP B 1 122 ? 1.94798 10.99907 38.96115 1.000 19.18931 118 TRP B N 1
ATOM 4080 C CA . TRP B 1 122 ? 0.79843 10.20011 39.32835 1.000 15.49813 118 TRP B CA 1
ATOM 4081 C C . TRP B 1 122 ? -0.45102 10.54814 38.55411 1.000 21.19199 118 TRP B C 1
ATOM 4082 O O . TRP B 1 122 ? -1.35473 9.71671 38.48786 1.000 15.16323 118 TRP B O 1
ATOM 4103 N N . ILE B 1 123 ? -0.49242 11.74181 37.93886 1.000 17.51972 119 ILE B N 1
ATOM 4104 C CA . ILE B 1 123 ? -1.74161 12.33102 37.47019 1.000 20.32494 119 ILE B CA 1
ATOM 4105 C C . ILE B 1 123 ? -2.44107 11.46511 36.43588 1.000 22.02085 119 ILE B C 1
ATOM 4106 O O . ILE B 1 123 ? -3.66995 11.34784 36.39627 1.000 21.64344 119 ILE B O 1
ATOM 4122 N N . THR B 1 124 ? -1.71628 10.92374 35.52520 1.000 30.17600 120 THR B N 1
ATOM 4123 C CA . THR B 1 124 ? -2.51038 10.16383 34.59061 1.000 30.28935 120 THR B CA 1
ATOM 4124 C C . THR B 1 124 ? -2.61737 8.68240 34.99709 1.000 40.39008 120 THR B C 1
ATOM 4125 O O . THR B 1 124 ? -3.48779 7.99742 34.44760 1.000 35.30872 120 THR B O 1
ATOM 4136 N N . ARG B 1 125 ? -1.89734 8.23734 36.03504 1.000 31.88414 121 ARG B N 1
ATOM 4137 C CA . ARG B 1 125 ? -1.78230 6.82411 36.41683 1.000 39.21156 121 ARG B CA 1
ATOM 4138 C C . ARG B 1 125 ? -2.85473 6.30209 37.37035 1.000 40.92206 121 ARG B C 1
ATOM 4139 O O . ARG B 1 125 ? -2.91655 5.07562 37.55786 1.000 45.85234 121 ARG B O 1
ATOM 4160 N N . GLN B 1 126 ? -3.64045 7.16142 38.02057 1.000 28.92550 122 GLN B N 1
ATOM 4161 C CA . GLN B 1 126 ? -4.50889 6.74074 39.10148 1.000 28.65124 122 GLN B CA 1
ATOM 4162 C C . GLN B 1 126 ? -5.95509 7.11420 38.85061 1.000 16.00072 122 GLN B C 1
ATOM 4163 O O . GLN B 1 126 ? -6.24559 8.12236 38.21960 1.000 20.82399 122 GLN B O 1
ATOM 4177 N N . ASN B 1 127 ? -6.83631 6.37822 39.52048 1.000 17.11208 123 ASN B N 1
ATOM 4178 C CA . ASN B 1 127 ? -8.22301 6.78517 39.70972 1.000 15.42298 123 ASN B CA 1
ATOM 4179 C C . ASN B 1 127 ? -8.24461 7.63721 40.97845 1.000 14.66446 123 ASN B C 1
ATOM 4180 O O . ASN B 1 127 ? -7.90195 7.12598 42.05967 1.000 19.06249 123 ASN B O 1
ATOM 4191 N N . PHE B 1 128 ? -8.60481 8.92161 40.85926 1.000 12.99499 124 PHE B N 1
ATOM 4192 C CA . PHE B 1 128 ? -8.65878 9.82258 42.01037 1.000 17.29862 124 PHE B CA 1
ATOM 4193 C C . PHE B 1 128 ? -10.08923 10.04908 42.53383 1.000 15.36875 124 PHE B C 1
ATOM 4194 O O . PHE B 1 128 ? -10.33161 10.99971 43.31103 1.000 13.61929 124 PHE B O 1
ATOM 4211 N N . SER B 1 129 ? -11.04738 9.18354 42.13456 1.000 12.85725 125 SER B N 1
ATOM 4212 C CA . SER B 1 129 ? -12.38855 9.29809 42.68542 1.000 14.59032 125 SER B CA 1
ATOM 4213 C C . SER B 1 129 ? -12.39402 9.26564 44.19715 1.000 13.12791 125 SER B C 1
ATOM 4214 O O . SER B 1 129 ? -13.24133 9.93685 44.81011 1.000 10.69317 125 SER B O 1
ATOM 4222 N N . ARG B 1 130 ? -11.45506 8.52830 44.82369 1.000 11.91043 126 ARG B N 1
ATOM 4223 C CA . ARG B 1 130 ? -11.38970 8.50772 46.29573 1.000 11.57610 126 ARG B CA 1
ATOM 4224 C C . ARG B 1 130 ? -11.13691 9.87554 46.93694 1.000 12.28748 126 ARG B C 1
ATOM 4225 O O . ARG B 1 130 ? -11.31436 10.00282 48.14754 1.000 14.80220 126 ARG B O 1
ATOM 4246 N N . CYS B 1 131 ? -10.66850 10.86983 46.17526 1.000 11.43227 127 CYS B N 1
ATOM 4247 C CA . CYS B 1 131 ? -10.30591 12.19320 46.65316 1.000 10.24258 127 CYS B CA 1
ATOM 4248 C C . CYS B 1 131 ? -11.44414 13.21095 46.52993 1.000 13.37403 127 CYS B C 1
ATOM 4249 O O . CYS B 1 131 ? -11.27525 14.34120 46.97957 1.000 11.80462 127 CYS B O 1
ATOM 4256 N N . LEU B 1 132 ? -12.63549 12.84797 46.03528 1.000 12.64736 128 LEU B N 1
ATOM 4257 C CA . LEU B 1 132 ? -13.58763 13.91673 45.69451 1.000 11.38564 128 LEU B CA 1
ATOM 4258 C C . LEU B 1 132 ? -14.14060 14.61188 46.94887 1.000 11.10320 128 LEU B C 1
ATOM 4259 O O . LEU B 1 132 ? -14.65290 15.72846 46.85694 1.000 13.08315 128 LEU B O 1
ATOM 4275 N N . GLU B 1 133 ? -14.15523 13.93402 48.10525 1.000 10.17449 129 GLU B N 1
ATOM 4276 C CA . GLU B 1 133 ? -14.50112 14.54323 49.38835 1.000 10.06912 129 GLU B CA 1
ATOM 4277 C C . GLU B 1 133 ? -13.23644 14.99886 50.11676 1.000 13.35955 129 GLU B C 1
ATOM 4278 O O . GLU B 1 133 ? -12.38316 14.16676 50.47356 1.000 14.37792 129 GLU B O 1
ATOM 4290 N N . LEU B 1 134 ? -13.13942 16.31545 50.35904 1.000 9.99838 130 LEU B N 1
ATOM 4291 C CA . LEU B 1 134 ? -12.07186 16.88971 51.15265 1.000 12.47212 130 LEU B CA 1
ATOM 4292 C C . LEU B 1 134 ? -12.23575 16.41788 52.58744 1.000 11.90790 130 LEU B C 1
ATOM 4293 O O . LEU B 1 134 ? -13.35834 16.17444 53.06568 1.000 12.83972 130 LEU B O 1
ATOM 4309 N N . GLN B 1 135 ? -11.09233 16.15984 53.21026 1.000 13.04059 131 GLN B N 1
ATOM 4310 C CA . GLN B 1 135 ? -10.99338 15.62594 54.56372 1.000 9.69363 131 GLN B CA 1
ATOM 4311 C C . GLN B 1 135 ? -10.18003 16.53954 55.45327 1.000 12.53471 131 GLN B C 1
ATOM 4312 O O . GLN B 1 135 ? -9.17353 17.09161 55.00589 1.000 13.83975 131 GLN B O 1
ATOM 4326 N N . CYS B 1 136 ? -10.56079 16.64782 56.73406 1.000 18.13559 132 CYS B N 1
ATOM 4327 C CA . CYS B 1 136 ? -9.79486 17.43393 57.69625 1.000 15.64719 132 CYS B CA 1
ATOM 4328 C C . CYS B 1 136 ? -8.98597 16.55044 58.62477 1.000 18.32053 132 CYS B C 1
ATOM 4329 O O . CYS B 1 136 ? -9.32019 15.39424 58.87312 1.000 23.17518 132 CYS B O 1
ATOM 4336 N N . GLN B 1 137 ? -7.95924 17.14513 59.20295 1.000 17.63064 133 GLN B N 1
ATOM 4337 C CA . GLN B 1 137 ? -7.25336 16.49723 60.30887 1.000 29.24290 133 GLN B CA 1
ATOM 4338 C C . GLN B 1 137 ? -8.12769 16.53410 61.56332 1.000 34.79350 133 GLN B C 1
ATOM 4339 O O . GLN B 1 137 ? -8.85255 17.50060 61.77545 1.000 36.84107 133 GLN B O 1
ATOM 4353 N N . PRO B 1 138 ? -8.13997 15.47108 62.38163 1.000 57.70613 134 PRO B N 1
ATOM 4354 C CA . PRO B 1 138 ? -8.71170 15.64937 63.72887 1.000 63.92014 134 PRO B CA 1
ATOM 4355 C C . PRO B 1 138 ? -7.81724 16.53107 64.60615 1.000 61.85004 134 PRO B C 1
ATOM 4356 O O . PRO B 1 138 ? -6.58852 16.52281 64.49036 1.000 61.23239 134 PRO B O 1
#

Solvent-accessible surface area: 13282 Å² total; per-residue (Å²): 39,74,17,170,150,54,36,3,45,100,64,14,29,88,37,6,134,70,0,33,90,147,37,63,86,71,6,15,0,9,19,15,38,6,6,61,134,63,114,42,5,0,0,2,2,53,0,26,34,0,7,111,4,0,61,41,4,60,79,13,30,36,108,148,2,55,44,32,2,63,81,0,3,70,5,0,83,9,6,70,163,17,67,36,70,104,69,41,124,52,13,120,35,38,53,18,66,2,55,152,2,1,101,30,1,16,97,22,0,95,26,0,76,85,108,0,48,174,58,87,6,52,186,0,36,94,3,79,24,90,195,82,81,22,93,133,128,56,2,40,9,122,147,53,34,2,44,105,60,17,32,82,32,4,139,59,0,37,117,145,30,69,70,79,6,11,0,4,9,14,53,26,2,60,126,59,115,27,2,0,0,1,2,53,0,26,31,2,6,112,4,3,58,45,0,63,83,36,11,38,107,146,2,55,45,32,0,65,81,0,4,67,4,0,79,8,4,62,66,6,24,36,72,102,72,42,111,59,5,57,16,49,64,12,57,0,47,128,4,2,98,31,2,15,96,22,0,94,26,0,68,77,98,0,63,171,49,74,0,38,135,0,31,93,2,77,19,85,189

Sequence (269 aa):
CSFQHSPISSDFAVKIRELSDYLDQDYPVTVASNLQDEELCGGLWRLVLAQRWMERLKTVAGSKMQGLLERVNTEIHFVTKCAFQPPPSCLRFVQTNISRLLQETSEQLVALKPWITRQNFSSRCLELQCQPGSHMTQDCSFQHSPISSDFAVKIRELSSDYLDQDYPVTVASNLQDEELCGGLWRLVLAQRWMERRLKTVAGSKMQGLLERVNTEIHFVTKCAFQPPPSCLRFVQTNISRLLQETSEQLVALKPWITRQNFSRCLELQCQP

Radius of gyration: 20.91 Å; Cα contacts (8 Å, |Δi|>4): 392; chains: 2; bounding box: 36×54×51 Å

Organism: Homo sapiens (NCBI:txid9606)

B-factor: mean 23.16, std 12.29, range [7.04, 88.5]

GO terms:
  GO:0005515 protein binding (F, IPI)
  GO:0035162 embryonic hemopoiesis (P, IDA)
  GO:0030183 B cell differentiation (P, IMP)
  GO:0097028 dendritic cell differentiation (P, IMP)
  GO:0005102 signaling receptor binding (F, TAS)
  GO:0007165 signal transduction (P, TAS)
  GO:0005576 extracellular region (C, TAS)
  GO:0005829 cytosol (C, TAS)
  GO:0008284 positive regulation of cell population proliferation (P, IDA)